Protein AF-A0A5J6WLH3-F1 (afdb_monomer_lite)

Secondary structure (DSSP, 8-state):
---SSSSSHHHHHHHHHHHHHHHHHHHHHHHHHHHHHHHHHHHHHHHHHHHHHHHHHHHHHHHHHTGGGT-HHHHHHHHHHHS--GGGHHHHHHHHHHHHHHHHHHHHHHHHHHHHHHHHHHHHHHHHHHHHHHHHHHHHHHHHHHHHHHHHHHHHHHHHHHHHHHHHHHHHHHHHHHHHHHHHHHHHHHHHHHHHHHHHHHHHHHHHHHHHHHHHHHHHHHHHHHHHHHHHHHHHHHHHHTGGGGHHHHHHHHHHHHHHHHHHHHHHHHHHHHHHHHHHHHHHHHHHHHHHHHHHHHHHHHHHHHHHHHHHHHHHHHHHHHHHHHHHHHHHHHHHHHHHHHHHHHHHHHHHHHHHHHHHHHHHHHHHHHHHHH-

Radius of gyration: 83.47 Å; chains: 1; bounding box: 158×36×273 Å

Sequence (375 aa):
MKFLLSGFFSNNMFVLATLLIGTMLLLSHQFFIAACLLLGGGICIYVLLLQRIKQEQQGLLRILALSPQGQMNSGINKLLTEHNIVMLLPVLTTIYQSNKQFKRGYNEISNQNLEIGYSAKELANNADETAKQADVQHLNCLTTATATAQINVSLTDISRRIEDINHAVIDAKDNCQHSFKTLVDSKQQVSQVSDVIINTQQSLQQLKEKLDTVILMSSVISEMAAQTNLLSINATIEAAKAGEYGRGFSVVAGEMKMLAQRSQTSAQTITNKTKEVTENMHAVESYMQDAIGHIDQSGVRVESACEHLNNIVKKTESMAVDIDGVAVATEQQMYALKDITQAVEQLTILSAQNSHMSIQQANVANHLHDITRIT

pLDDT: mean 85.79, std 14.06, range [41.56, 97.44]

Foldseek 3Di:
DPDDPPPPPPVVVVVVVVVVVVVVVVVVVVVVVVVCCCVVVVVVVVVVVVVLVVVLVVLVVVLVVCLVVPCNVVSVVVCVVPPVPVVCVVVSVVVSVVSVVVVVVVVVVLVVLVVLLVVLVVLLVVLVVLLVVLVVLLVVLVVLLVVLVVVLVVLVVLLVVLVVLLVVLVVLLVVLVVVLVVLVVVLVVLVVVLVVLVVVVVVLVVVLVVLVVLLVVLVVQLVVLVVQLVVLVVQLVVLVVVPPVSPVSNVVSVVSNVVSVVSNVVSVVSNVVSVVVVVVSVVVVVVSVVVVVVSVVVNVVSVVVSVVSVVSNVVSVVVNVVSVVSNVVSVVVVVVSVVSSVVSVVSNVVSVVSNVVSVVSSVVSVVSNVVSVVD

Organism: NCBI:txid1202962

InterPro domains:
  IPR004089 Methyl-accepting chemotaxis protein (MCP) signalling domain [PF00015] (185-348)
  IPR004089 Methyl-accepting chemotaxis protein (MCP) signalling domain [PS50111] (112-348)
  IPR004089 Methyl-accepting chemotaxis protein (MCP) signalling domain [SM00283] (122-375)

Structure (mmCIF, N/CA/C/O backbone):
data_AF-A0A5J6WLH3-F1
#
_entry.id   AF-A0A5J6WLH3-F1
#
loop_
_atom_site.group_PDB
_atom_site.id
_atom_site.type_symbol
_atom_site.label_atom_id
_atom_site.label_alt_id
_atom_site.label_comp_id
_atom_site.label_asym_id
_atom_site.label_entity_id
_atom_site.label_seq_id
_atom_site.pdbx_PDB_ins_code
_atom_site.Cartn_x
_atom_site.Cartn_y
_atom_site.Cartn_z
_atom_site.occupancy
_atom_site.B_iso_or_equiv
_atom_site.auth_seq_id
_atom_site.auth_comp_id
_atom_site.auth_asym_id
_atom_site.auth_atom_id
_atom_site.pdbx_PDB_model_num
ATOM 1 N N . MET A 1 1 ? 101.283 -2.063 -174.652 1.00 43.59 1 MET A N 1
ATOM 2 C CA . MET A 1 1 ? 101.446 -0.715 -174.076 1.00 43.59 1 MET A CA 1
ATOM 3 C C . MET A 1 1 ? 100.118 -0.249 -173.441 1.00 43.59 1 MET A C 1
ATOM 5 O O . MET A 1 1 ? 99.557 0.720 -173.905 1.00 43.59 1 MET A O 1
ATOM 9 N N . LYS A 1 2 ? 99.426 -0.861 -172.458 1.00 44.41 2 LYS A N 1
ATOM 10 C CA . LYS A 1 2 ? 99.717 -1.803 -171.352 1.00 44.41 2 LYS A CA 1
ATOM 11 C C . LYS A 1 2 ? 101.040 -1.502 -170.650 1.00 44.41 2 LYS A C 1
ATOM 13 O O . LYS A 1 2 ? 101.993 -2.170 -171.008 1.00 44.41 2 LYS A O 1
ATOM 18 N N . PHE A 1 3 ? 101.095 -0.467 -169.794 1.00 41.56 3 PHE A N 1
ATOM 19 C CA . PHE A 1 3 ? 101.951 -0.393 -168.580 1.00 41.56 3 PHE A CA 1
ATOM 20 C C . PHE A 1 3 ? 101.874 0.927 -167.758 1.00 41.56 3 PHE A C 1
ATOM 22 O O . PHE A 1 3 ? 102.642 1.073 -166.817 1.00 41.56 3 PHE A O 1
ATOM 29 N N . LEU A 1 4 ? 100.962 1.879 -168.027 1.00 42.59 4 LEU A N 1
ATOM 30 C CA . LEU A 1 4 ? 100.925 3.169 -167.288 1.00 42.59 4 LEU A CA 1
ATOM 31 C C . LEU A 1 4 ? 99.574 3.551 -166.644 1.00 42.59 4 LEU A C 1
ATOM 33 O O . LEU A 1 4 ? 99.417 4.670 -166.174 1.00 42.59 4 LEU A O 1
ATOM 37 N N . LEU A 1 5 ? 98.604 2.630 -166.564 1.00 44.72 5 LEU A N 1
ATOM 38 C CA . LEU A 1 5 ? 97.251 2.906 -166.037 1.00 44.72 5 LEU A CA 1
ATOM 39 C C . LEU A 1 5 ? 96.913 2.216 -164.697 1.00 44.72 5 LEU A C 1
ATOM 41 O O . LEU A 1 5 ? 95.817 2.413 -164.185 1.00 44.72 5 LEU A O 1
ATOM 45 N N . SER A 1 6 ? 97.833 1.456 -164.084 1.00 50.22 6 SER A N 1
ATOM 46 C CA . SER A 1 6 ? 97.584 0.764 -162.800 1.00 50.22 6 SER A CA 1
ATOM 47 C C . SER A 1 6 ? 98.160 1.465 -161.558 1.00 50.22 6 SER A C 1
ATOM 49 O O . SER A 1 6 ? 97.865 1.051 -160.443 1.00 50.22 6 SER A O 1
ATOM 51 N N . GLY A 1 7 ? 98.954 2.532 -161.720 1.00 48.75 7 GLY A N 1
ATOM 52 C CA . GLY A 1 7 ? 99.616 3.232 -160.605 1.00 48.75 7 GLY A CA 1
ATOM 53 C C . GLY A 1 7 ? 98.799 4.352 -159.946 1.00 48.75 7 GLY A C 1
ATOM 54 O O . GLY A 1 7 ? 99.106 4.748 -158.827 1.00 48.75 7 GLY A O 1
ATOM 55 N N . PHE A 1 8 ? 97.744 4.855 -160.597 1.00 50.56 8 PHE A N 1
ATOM 56 C CA . PHE A 1 8 ? 97.010 6.039 -160.118 1.00 50.56 8 PHE A CA 1
ATOM 57 C C . PHE A 1 8 ? 95.792 5.710 -159.228 1.00 50.56 8 PHE A C 1
ATOM 59 O O . PHE A 1 8 ? 95.333 6.563 -158.475 1.00 50.56 8 PHE A O 1
ATOM 66 N N . PHE A 1 9 ? 95.291 4.466 -159.243 1.00 53.78 9 PHE A N 1
ATOM 67 C CA . PHE A 1 9 ? 94.136 4.052 -158.424 1.00 53.78 9 PHE A CA 1
ATOM 68 C C . PHE A 1 9 ? 94.505 3.503 -157.030 1.00 53.78 9 PHE A C 1
ATOM 70 O O . PHE A 1 9 ? 93.676 3.553 -156.125 1.00 53.78 9 PHE A O 1
ATOM 77 N N . SER A 1 10 ? 95.745 3.046 -156.807 1.00 57.44 10 SER A N 1
ATOM 78 C CA . SER A 1 10 ? 96.153 2.453 -155.518 1.00 57.44 10 SER A CA 1
ATOM 79 C C . SER A 1 10 ? 96.385 3.488 -154.407 1.00 57.44 10 SER A C 1
ATOM 81 O O . SER A 1 10 ? 96.077 3.214 -153.249 1.00 57.44 10 SER A O 1
ATOM 83 N N . ASN A 1 11 ? 96.890 4.687 -154.729 1.00 58.72 11 ASN A N 1
ATOM 84 C CA . ASN A 1 11 ? 97.172 5.712 -153.713 1.00 58.72 11 ASN A CA 1
ATOM 85 C C . ASN A 1 11 ? 95.900 6.385 -153.178 1.00 58.72 11 ASN A C 1
ATOM 87 O O . ASN A 1 11 ? 95.800 6.628 -151.978 1.00 58.72 11 ASN A O 1
ATOM 91 N N . ASN A 1 12 ? 94.892 6.620 -154.024 1.00 59.12 12 ASN A N 1
ATOM 92 C CA . ASN A 1 12 ? 93.640 7.242 -153.578 1.00 59.12 12 ASN A CA 1
ATOM 93 C C . ASN A 1 12 ? 92.817 6.323 -152.667 1.00 59.12 12 ASN A C 1
ATOM 95 O O . ASN A 1 12 ? 92.184 6.807 -151.733 1.00 59.12 12 ASN A O 1
ATOM 99 N N . MET A 1 13 ? 92.865 5.002 -152.875 1.00 61.25 13 MET A N 1
ATOM 100 C CA . MET A 1 13 ? 92.170 4.053 -152.001 1.00 61.25 13 MET A CA 1
ATOM 101 C C . MET A 1 13 ? 92.824 3.967 -150.610 1.00 61.25 13 MET A C 1
ATOM 103 O O . MET A 1 13 ? 92.123 3.855 -149.607 1.00 61.25 13 MET A O 1
ATOM 107 N N . PHE A 1 14 ? 94.155 4.090 -150.533 1.00 66.69 14 PHE A N 1
ATOM 108 C CA . PHE A 1 14 ? 94.879 4.110 -149.259 1.00 66.69 14 PHE A CA 1
ATOM 109 C C . PHE A 1 14 ? 94.629 5.408 -148.474 1.00 66.69 14 PHE A C 1
ATOM 111 O O . PHE A 1 14 ? 94.417 5.358 -147.265 1.00 66.69 14 PHE A O 1
ATOM 118 N N . VAL A 1 15 ? 94.564 6.558 -149.157 1.00 66.81 15 VAL A N 1
ATOM 119 C CA . VAL A 1 15 ? 94.212 7.851 -148.539 1.00 66.81 15 VAL A CA 1
ATOM 120 C C . VAL A 1 15 ? 92.754 7.873 -148.062 1.00 66.81 15 VAL A C 1
ATOM 122 O O . VAL A 1 15 ? 92.471 8.392 -146.985 1.00 66.81 15 VAL A O 1
ATOM 125 N N . LEU A 1 16 ? 91.820 7.268 -148.804 1.00 67.12 16 LEU A N 1
ATOM 126 C CA . LEU A 1 16 ? 90.424 7.175 -148.365 1.00 67.12 16 LEU A CA 1
ATOM 127 C C . LEU A 1 16 ? 90.274 6.261 -147.137 1.00 67.12 16 LEU A C 1
ATOM 129 O O . LEU A 1 16 ? 89.522 6.588 -146.221 1.00 67.12 16 LEU A O 1
ATOM 133 N N . ALA A 1 17 ? 91.014 5.147 -147.090 1.00 66.06 17 ALA A N 1
ATOM 134 C CA . ALA A 1 17 ? 91.007 4.219 -145.960 1.00 66.06 17 ALA A CA 1
ATOM 135 C C . ALA A 1 17 ? 91.612 4.839 -144.688 1.00 66.06 17 ALA A C 1
ATOM 137 O O . ALA A 1 17 ? 91.053 4.669 -143.605 1.00 66.06 17 ALA A O 1
ATOM 138 N N . THR A 1 18 ? 92.701 5.610 -144.794 1.00 70.75 18 THR A N 1
ATOM 139 C CA . THR A 1 18 ? 93.284 6.312 -143.636 1.00 70.75 18 THR A CA 1
ATOM 140 C C . THR A 1 18 ? 92.396 7.454 -143.140 1.00 70.75 18 THR A C 1
ATOM 142 O O . THR A 1 18 ? 92.293 7.652 -141.929 1.00 70.75 18 THR A O 1
ATOM 145 N N . LEU A 1 19 ? 91.674 8.146 -144.029 1.00 69.19 19 LEU A N 1
ATOM 146 C CA . LEU A 1 19 ? 90.698 9.171 -143.641 1.00 69.19 19 LEU A CA 1
ATOM 147 C C . LEU A 1 19 ? 89.459 8.562 -142.949 1.00 69.19 19 LEU A C 1
ATOM 149 O O . LEU A 1 19 ? 88.960 9.112 -141.966 1.00 69.19 19 LEU A O 1
ATOM 153 N N . LEU A 1 20 ? 88.988 7.397 -143.410 1.00 70.81 20 LEU A N 1
ATOM 154 C CA . LEU A 1 20 ? 87.880 6.654 -142.789 1.00 70.81 20 LEU A CA 1
ATOM 155 C C . LEU A 1 20 ? 88.259 6.091 -141.411 1.00 70.81 20 LEU A C 1
ATOM 157 O O . LEU A 1 20 ? 87.479 6.186 -140.466 1.00 70.81 20 LEU A O 1
ATOM 161 N N . ILE A 1 21 ? 89.478 5.566 -141.264 1.00 71.62 21 ILE A N 1
ATOM 162 C CA . ILE A 1 21 ? 89.988 5.080 -139.974 1.00 71.62 21 ILE A CA 1
ATOM 163 C C . ILE A 1 21 ? 90.209 6.251 -139.001 1.00 71.62 21 ILE A C 1
ATOM 165 O O . ILE A 1 21 ? 89.846 6.149 -137.829 1.00 71.62 21 ILE A O 1
ATOM 169 N N . GLY A 1 22 ? 90.728 7.388 -139.478 1.00 66.56 22 GLY A N 1
ATOM 170 C CA . GLY A 1 22 ? 90.906 8.596 -138.667 1.00 66.56 22 GLY A CA 1
ATOM 171 C C . GLY A 1 22 ? 89.585 9.203 -138.179 1.00 66.56 22 GLY A C 1
ATOM 172 O O . GLY A 1 22 ? 89.475 9.591 -137.016 1.00 66.56 22 GLY A O 1
ATOM 173 N N . THR A 1 23 ? 88.554 9.227 -139.029 1.00 69.56 23 THR A N 1
ATOM 174 C CA . THR A 1 23 ? 87.211 9.705 -138.648 1.00 69.56 23 THR A CA 1
ATOM 175 C C . THR A 1 23 ? 86.501 8.745 -137.690 1.00 69.56 23 THR A C 1
ATOM 177 O O . THR A 1 23 ? 85.885 9.205 -136.728 1.00 69.56 23 THR A O 1
ATOM 180 N N . MET A 1 24 ? 86.657 7.428 -137.863 1.00 71.12 24 MET A N 1
ATOM 181 C CA . MET A 1 24 ? 86.157 6.422 -136.914 1.00 71.12 24 MET A CA 1
ATOM 182 C C . MET A 1 24 ? 86.822 6.526 -135.531 1.00 71.12 24 MET A C 1
ATOM 184 O O . MET A 1 24 ? 86.135 6.457 -134.510 1.00 71.12 24 MET A O 1
ATOM 188 N N . LEU A 1 25 ? 88.138 6.760 -135.472 1.00 72.25 25 LEU A N 1
ATOM 189 C CA . LEU A 1 25 ? 88.862 6.950 -134.208 1.00 72.25 25 LEU A CA 1
ATOM 190 C C . LEU A 1 25 ? 88.420 8.221 -133.466 1.00 72.25 25 LEU A C 1
ATOM 192 O O . LEU A 1 25 ? 88.177 8.158 -132.258 1.00 72.25 25 LEU A O 1
ATOM 196 N N . LEU A 1 26 ? 88.241 9.340 -134.178 1.00 71.38 26 LEU A N 1
ATOM 197 C CA . LEU A 1 26 ? 87.748 10.601 -133.606 1.00 71.38 26 LEU A CA 1
ATOM 198 C C . LEU A 1 26 ? 86.319 10.481 -133.056 1.00 71.38 26 LEU A C 1
ATOM 200 O O . LEU A 1 26 ? 86.053 10.947 -131.947 1.00 71.38 26 LEU A O 1
ATOM 204 N N . LEU A 1 27 ? 85.421 9.805 -133.781 1.00 72.00 27 LEU A N 1
ATOM 205 C CA . LEU A 1 27 ? 84.061 9.521 -133.311 1.00 72.00 27 LEU A CA 1
ATOM 206 C C . LEU A 1 27 ? 84.068 8.637 -132.054 1.00 72.00 27 LEU A C 1
ATOM 208 O O . LEU A 1 27 ? 83.357 8.942 -131.096 1.00 72.00 27 LEU A O 1
ATOM 212 N N . SER A 1 28 ? 84.914 7.600 -131.996 1.00 74.31 28 SER A N 1
ATOM 213 C CA . SER A 1 28 ? 85.015 6.743 -130.802 1.00 74.31 28 SER A CA 1
ATOM 214 C C . SER A 1 28 ? 85.496 7.510 -129.562 1.00 74.31 28 SER A C 1
ATOM 216 O O . SER A 1 28 ? 84.966 7.320 -128.466 1.00 74.31 28 SER A O 1
ATOM 218 N N . HIS A 1 29 ? 86.439 8.444 -129.734 1.00 75.56 29 HIS A N 1
ATOM 219 C CA . HIS A 1 29 ? 86.981 9.244 -128.638 1.00 75.56 29 HIS A CA 1
ATOM 220 C C . HIS A 1 29 ? 85.958 10.268 -128.118 1.00 75.56 29 HIS A C 1
ATOM 222 O O . HIS A 1 29 ? 85.896 10.521 -126.911 1.00 75.56 29 HIS A O 1
ATOM 228 N N . GLN A 1 30 ? 85.118 10.825 -128.999 1.00 74.81 30 GLN A N 1
ATOM 229 C CA . GLN A 1 30 ? 84.008 11.695 -128.599 1.00 74.81 30 GLN A CA 1
ATOM 230 C C . GLN A 1 30 ? 82.925 10.927 -127.826 1.00 74.81 30 GLN A C 1
ATOM 232 O O . GLN A 1 30 ? 82.462 11.413 -126.793 1.00 74.81 30 GLN A O 1
ATOM 237 N N . PHE A 1 31 ? 82.579 9.705 -128.251 1.00 78.75 31 PHE A N 1
ATOM 238 C CA . PHE A 1 31 ? 81.644 8.846 -127.513 1.00 78.75 31 PHE A CA 1
ATOM 239 C C . PHE A 1 31 ? 82.181 8.441 -126.134 1.00 78.75 31 PHE A C 1
ATOM 241 O O . PHE A 1 31 ? 81.429 8.454 -125.160 1.00 78.75 31 PHE A O 1
ATOM 248 N N . PHE A 1 32 ? 83.478 8.139 -126.019 1.00 78.88 32 PHE A N 1
ATOM 249 C CA . PHE A 1 32 ? 84.096 7.783 -124.739 1.00 78.88 32 PHE A CA 1
ATOM 250 C C . PHE A 1 32 ? 84.106 8.958 -123.746 1.00 78.88 32 PHE A C 1
ATOM 252 O O . PHE A 1 32 ? 83.753 8.785 -122.580 1.00 78.88 32 PHE A O 1
ATOM 259 N N . ILE A 1 33 ? 84.432 10.174 -124.203 1.00 77.25 33 ILE A N 1
ATOM 260 C CA . ILE A 1 33 ? 84.375 11.382 -123.360 1.00 77.25 33 ILE A CA 1
ATOM 261 C C . ILE A 1 33 ? 82.932 11.674 -122.924 1.00 77.25 33 ILE A C 1
ATOM 263 O O . ILE A 1 33 ? 82.698 11.969 -121.751 1.00 77.25 33 ILE A O 1
ATOM 267 N N . ALA A 1 34 ? 81.957 11.553 -123.832 1.00 74.81 34 ALA A N 1
ATOM 268 C CA . ALA A 1 34 ? 80.546 11.752 -123.506 1.00 74.81 34 ALA A CA 1
ATOM 269 C C . ALA A 1 34 ? 80.040 10.726 -122.474 1.00 74.81 34 ALA A C 1
ATOM 271 O O . ALA A 1 34 ? 79.361 11.102 -121.520 1.00 74.81 34 ALA A O 1
ATOM 272 N N . ALA A 1 35 ? 80.425 9.452 -122.607 1.00 77.69 35 ALA A N 1
ATOM 273 C CA . ALA A 1 35 ? 80.086 8.407 -121.644 1.00 77.69 35 ALA A CA 1
ATOM 274 C C . ALA A 1 35 ? 80.709 8.668 -120.261 1.00 77.69 35 ALA A C 1
ATOM 276 O O . ALA A 1 35 ? 80.020 8.548 -119.249 1.00 77.69 35 ALA A O 1
ATOM 277 N N . CYS A 1 36 ? 81.976 9.094 -120.205 1.00 79.31 36 CYS A N 1
ATOM 278 C CA . CYS A 1 36 ? 82.648 9.457 -118.955 1.00 79.31 36 CYS A CA 1
ATOM 279 C C . CYS A 1 36 ? 82.027 10.691 -118.281 1.00 79.31 36 CYS A C 1
ATOM 281 O O . CYS A 1 36 ? 81.885 10.702 -117.060 1.00 79.31 36 CYS A O 1
ATOM 283 N N . LEU A 1 37 ? 81.611 11.708 -119.044 1.00 79.69 37 LEU A N 1
ATOM 284 C CA . LEU A 1 37 ? 80.919 12.883 -118.498 1.00 79.69 37 LEU A CA 1
ATOM 285 C C . LEU A 1 37 ? 79.506 12.551 -118.003 1.00 79.69 37 LEU A C 1
ATOM 287 O O . LEU A 1 37 ? 79.098 13.063 -116.964 1.00 79.69 37 LEU A O 1
ATOM 291 N N . LEU A 1 38 ? 78.776 11.667 -118.690 1.00 80.69 38 LEU A N 1
ATOM 292 C CA . LEU A 1 38 ? 77.452 11.213 -118.252 1.00 80.69 38 LEU A CA 1
ATOM 293 C C . LEU A 1 38 ? 77.529 10.320 -117.010 1.00 80.69 38 LEU A C 1
ATOM 295 O O . LEU A 1 38 ? 76.744 10.505 -116.084 1.00 80.69 38 LEU A O 1
ATOM 299 N N . LEU A 1 39 ? 78.491 9.393 -116.951 1.00 81.56 39 LEU A N 1
ATOM 300 C CA . LEU A 1 39 ? 78.717 8.554 -115.771 1.00 81.56 39 LEU A CA 1
ATOM 301 C C . LEU A 1 39 ? 79.237 9.377 -114.591 1.00 81.56 39 LEU A C 1
ATOM 303 O O . LEU A 1 39 ? 78.713 9.254 -113.488 1.00 81.56 39 LEU A O 1
ATOM 307 N N . GLY A 1 40 ? 80.217 10.255 -114.814 1.00 77.12 40 GLY A N 1
ATOM 308 C CA . GLY A 1 40 ? 80.756 11.141 -113.782 1.00 77.12 40 GLY A CA 1
ATOM 309 C C . GLY A 1 40 ? 79.713 12.132 -113.266 1.00 77.12 40 GLY A C 1
ATOM 310 O O . GLY A 1 40 ? 79.553 12.285 -112.056 1.00 77.12 40 GLY A O 1
ATOM 311 N N . GLY A 1 41 ? 78.943 12.745 -114.168 1.00 77.75 41 GLY A N 1
ATOM 312 C CA . GLY A 1 41 ? 77.814 13.608 -113.824 1.00 77.75 41 GLY A CA 1
ATOM 313 C C . GLY A 1 41 ? 76.719 12.848 -113.077 1.00 77.75 41 GLY A C 1
ATOM 314 O O . GLY A 1 41 ? 76.244 13.321 -112.049 1.00 77.75 41 GLY A O 1
ATOM 315 N N . GLY A 1 42 ? 76.384 11.636 -113.526 1.00 78.38 42 GLY A N 1
ATOM 316 C CA . GLY A 1 42 ? 75.410 10.762 -112.874 1.00 78.38 42 GLY A CA 1
ATOM 317 C C . GLY A 1 42 ? 75.830 10.354 -111.462 1.00 78.38 42 GLY A C 1
ATOM 318 O O . GLY A 1 42 ? 75.031 10.460 -110.535 1.00 78.38 42 GLY A O 1
ATOM 319 N N . ILE A 1 43 ? 77.093 9.964 -111.266 1.00 81.56 43 ILE A N 1
ATOM 320 C CA . ILE A 1 43 ? 77.640 9.615 -109.946 1.00 81.56 43 ILE A CA 1
ATOM 321 C C . ILE A 1 43 ? 77.683 10.848 -109.041 1.00 81.56 43 ILE A C 1
ATOM 323 O O . ILE A 1 43 ? 77.307 10.758 -107.875 1.00 81.56 43 ILE A O 1
ATOM 327 N N . CYS A 1 44 ? 78.087 12.010 -109.558 1.00 77.94 44 CYS A N 1
ATOM 328 C CA . CYS A 1 44 ? 78.128 13.244 -108.775 1.00 77.94 44 CYS A CA 1
ATOM 329 C C . CYS A 1 44 ? 76.720 13.671 -108.326 1.00 77.94 44 CYS A C 1
ATOM 331 O O . CYS A 1 44 ? 76.506 13.956 -107.149 1.00 77.94 44 CYS A O 1
ATOM 333 N N . ILE A 1 45 ? 75.731 13.611 -109.226 1.00 80.38 45 ILE A N 1
ATOM 334 C CA . ILE A 1 45 ? 74.319 13.861 -108.903 1.00 80.38 45 ILE A CA 1
ATOM 335 C C . ILE A 1 45 ? 73.806 12.839 -107.879 1.00 80.38 45 ILE A C 1
ATOM 337 O O . ILE A 1 45 ? 73.140 13.221 -106.919 1.00 80.38 45 ILE A O 1
ATOM 341 N N . TYR A 1 46 ? 74.152 11.558 -108.030 1.00 80.19 46 TYR A N 1
ATOM 342 C CA . TYR A 1 46 ? 73.767 10.499 -107.094 1.00 80.19 46 TYR A CA 1
ATOM 343 C C . TYR A 1 46 ? 74.350 10.716 -105.689 1.00 80.19 46 TYR A C 1
ATOM 345 O O . TYR A 1 46 ? 73.631 10.621 -104.695 1.00 80.19 46 TYR A O 1
ATOM 353 N N . VAL A 1 47 ? 75.635 11.072 -105.590 1.00 80.62 47 VAL A N 1
ATOM 354 C CA . VAL A 1 47 ? 76.300 11.360 -104.309 1.00 80.62 47 VAL A CA 1
ATOM 355 C C . VAL A 1 47 ? 75.721 12.614 -103.655 1.00 80.62 47 VAL A C 1
ATOM 357 O O . VAL A 1 47 ? 75.452 12.595 -102.453 1.00 80.62 47 VAL A O 1
ATOM 360 N N . LEU A 1 48 ? 75.473 13.678 -104.424 1.00 77.88 48 LEU A N 1
ATOM 361 C CA . LEU A 1 48 ? 74.845 14.899 -103.914 1.00 77.88 48 LEU A CA 1
ATOM 362 C C . LEU A 1 48 ? 73.417 14.639 -103.414 1.00 77.88 48 LEU A C 1
ATOM 364 O O . LEU A 1 48 ? 73.043 15.141 -102.354 1.00 77.88 48 LEU A O 1
ATOM 368 N N . LEU A 1 49 ? 72.637 13.811 -104.116 1.00 77.56 49 LEU A N 1
ATOM 369 C CA . LEU A 1 49 ? 71.305 13.395 -103.668 1.00 77.56 49 LEU A CA 1
ATOM 370 C C . LEU A 1 49 ? 71.370 12.580 -102.372 1.00 77.56 49 LEU A C 1
ATOM 372 O O . LEU A 1 49 ? 70.612 12.856 -101.445 1.00 77.56 49 LEU A O 1
ATOM 376 N N . LEU A 1 50 ? 72.296 11.623 -102.259 1.00 75.44 50 LEU A N 1
ATOM 377 C CA . LEU A 1 50 ? 72.455 10.825 -101.041 1.00 75.44 50 LEU A CA 1
ATOM 378 C C . LEU A 1 50 ? 72.904 11.659 -99.839 1.00 75.44 50 LEU A C 1
ATOM 380 O O . LEU A 1 50 ? 72.383 11.474 -98.738 1.00 75.44 50 LEU A O 1
ATOM 384 N N . GLN A 1 51 ? 73.852 12.580 -100.025 1.00 75.88 51 GLN A N 1
ATOM 385 C CA . GLN A 1 51 ? 74.271 13.487 -98.955 1.00 75.88 51 GLN A CA 1
ATOM 386 C C . GLN A 1 51 ? 73.114 14.377 -98.499 1.00 75.88 51 GLN A C 1
ATOM 388 O O . GLN A 1 51 ? 72.911 14.535 -97.294 1.00 75.88 51 GLN A O 1
ATOM 393 N N . ARG A 1 52 ? 72.315 14.881 -99.446 1.00 72.19 52 ARG A N 1
ATOM 394 C CA . ARG A 1 52 ? 71.137 15.696 -99.148 1.00 72.19 52 ARG A CA 1
ATOM 395 C C . ARG A 1 52 ? 70.080 14.914 -98.371 1.00 72.19 52 ARG A C 1
ATOM 397 O O . ARG A 1 52 ? 69.653 15.369 -97.317 1.00 72.19 52 ARG A O 1
ATOM 404 N N . ILE A 1 53 ? 69.753 13.695 -98.800 1.00 70.88 53 ILE A N 1
ATOM 405 C CA . ILE A 1 53 ? 68.818 12.811 -98.083 1.00 70.88 53 ILE A CA 1
ATOM 406 C C . ILE A 1 53 ? 69.325 12.508 -96.664 1.00 70.88 53 ILE A C 1
ATOM 408 O O . ILE A 1 53 ? 68.550 12.518 -95.708 1.00 70.88 53 ILE A O 1
ATOM 412 N N . LYS A 1 54 ? 70.631 12.269 -96.493 1.00 70.88 54 LYS A N 1
ATOM 413 C CA . LYS A 1 54 ? 71.218 11.948 -95.184 1.00 70.88 54 LYS A CA 1
ATOM 414 C C . LYS A 1 54 ? 71.184 13.139 -94.217 1.00 70.88 54 LYS A C 1
ATOM 416 O O . LYS A 1 54 ? 70.889 12.947 -93.038 1.00 70.88 54 LYS A O 1
ATOM 421 N N . GLN A 1 55 ? 71.451 14.354 -94.699 1.00 68.88 55 GLN A N 1
ATOM 422 C CA . GLN A 1 55 ? 71.281 15.578 -93.906 1.00 68.88 55 GLN A CA 1
ATOM 423 C C . GLN A 1 55 ? 69.814 15.799 -93.517 1.00 68.88 55 GLN A C 1
ATOM 425 O O . GLN A 1 55 ? 69.523 16.090 -92.356 1.00 68.88 55 GLN A O 1
ATOM 430 N N . GLU A 1 56 ? 68.884 15.588 -94.449 1.00 64.12 56 GLU A N 1
ATOM 431 C CA . GLU A 1 56 ? 67.448 15.738 -94.199 1.00 64.12 56 GLU A CA 1
ATOM 432 C C . GLU A 1 56 ? 66.930 14.738 -93.148 1.00 64.12 56 GLU A C 1
ATOM 434 O O . GLU A 1 56 ? 66.188 15.121 -92.238 1.00 64.12 56 GLU A O 1
ATOM 439 N N . GLN A 1 57 ? 67.392 13.482 -93.178 1.00 63.59 57 GLN A N 1
ATOM 440 C CA . GLN A 1 57 ? 67.068 12.480 -92.152 1.00 63.59 57 GLN A CA 1
ATOM 441 C C . GLN A 1 57 ? 67.553 12.880 -90.752 1.00 63.59 57 GLN A C 1
ATOM 443 O O . GLN A 1 57 ? 66.840 12.683 -89.765 1.00 63.59 57 GLN A O 1
ATOM 448 N N . GLN A 1 58 ? 68.745 13.469 -90.645 1.00 66.12 58 GLN A N 1
ATOM 449 C CA . GLN A 1 58 ? 69.269 13.942 -89.362 1.00 66.12 58 GLN A CA 1
ATOM 450 C C . GLN A 1 58 ? 68.472 15.137 -88.821 1.00 66.12 58 GLN A C 1
ATOM 452 O O . GLN A 1 58 ? 68.236 15.210 -87.613 1.00 66.12 58 GLN A O 1
ATOM 457 N N . GLY A 1 59 ? 68.008 16.036 -89.695 1.00 63.41 59 GLY A N 1
ATOM 458 C CA . GLY A 1 59 ? 67.112 17.136 -89.323 1.00 63.41 59 GLY A CA 1
ATOM 459 C C . GLY A 1 59 ? 65.783 16.638 -88.746 1.00 63.41 59 GLY A C 1
ATOM 460 O O . GLY A 1 59 ? 65.352 17.098 -87.688 1.00 63.41 59 GLY A O 1
ATOM 461 N N . LEU A 1 60 ? 65.179 15.637 -89.391 1.00 61.66 60 LEU A N 1
ATOM 462 C CA . LEU A 1 60 ? 63.949 14.976 -88.942 1.00 61.66 60 LEU A CA 1
ATOM 463 C C . LEU A 1 60 ? 64.101 14.301 -87.570 1.00 61.66 60 LEU A C 1
ATOM 465 O O . LEU A 1 60 ? 63.278 14.513 -86.677 1.00 61.66 60 LEU A O 1
ATOM 469 N N . LEU A 1 61 ? 65.180 13.539 -87.375 1.00 59.19 61 LEU A N 1
ATOM 470 C CA . LEU A 1 61 ? 65.498 12.882 -86.100 1.00 59.19 61 LEU A CA 1
ATOM 471 C C . LEU A 1 61 ? 65.670 13.886 -84.952 1.00 59.19 61 LEU A C 1
ATOM 473 O O . LEU A 1 61 ? 65.212 13.639 -83.836 1.00 59.19 61 LEU A O 1
ATOM 477 N N . ARG A 1 62 ? 66.278 15.046 -85.222 1.00 61.78 62 ARG A N 1
ATOM 478 C CA . ARG A 1 62 ? 66.502 16.090 -84.212 1.00 61.78 62 ARG A CA 1
ATOM 479 C C . ARG A 1 62 ? 65.202 16.739 -83.733 1.00 61.78 62 ARG A C 1
ATOM 481 O O . ARG A 1 62 ? 65.101 17.099 -82.567 1.00 61.78 62 ARG A O 1
ATOM 488 N N . ILE A 1 63 ? 64.200 16.858 -84.603 1.00 57.81 63 ILE A N 1
ATOM 489 C CA . ILE A 1 63 ? 62.879 17.405 -84.257 1.00 57.81 63 ILE A CA 1
ATOM 490 C C . ILE A 1 63 ? 62.030 16.381 -83.510 1.00 57.81 63 ILE A C 1
ATOM 492 O O . ILE A 1 63 ? 61.380 16.737 -82.530 1.00 57.81 63 ILE A O 1
ATOM 496 N N . LEU A 1 64 ? 62.074 15.111 -83.919 1.00 55.81 64 LEU A N 1
ATOM 497 C CA . LEU A 1 64 ? 61.414 14.028 -83.185 1.00 55.81 64 LEU A CA 1
ATOM 498 C C . LEU A 1 64 ? 61.962 13.906 -81.751 1.00 55.81 64 LEU A C 1
ATOM 500 O O . LEU A 1 64 ? 61.193 13.664 -80.825 1.00 55.81 64 LEU A O 1
ATOM 504 N N . ALA A 1 65 ? 63.253 14.182 -81.538 1.00 54.97 65 ALA A N 1
ATOM 505 C CA . ALA A 1 65 ? 63.850 14.258 -80.202 1.00 54.97 65 ALA A CA 1
ATOM 506 C C . ALA A 1 65 ? 63.388 15.479 -79.372 1.00 54.97 65 ALA A C 1
ATOM 508 O O . ALA A 1 65 ? 63.411 15.426 -78.145 1.00 54.97 65 ALA A O 1
ATOM 509 N N . LEU A 1 66 ? 62.924 16.562 -80.012 1.00 55.19 66 LEU A N 1
ATOM 510 C CA . LEU A 1 66 ? 62.353 17.753 -79.354 1.00 55.19 66 LEU A CA 1
ATOM 511 C C . LEU A 1 66 ? 60.849 17.600 -79.029 1.00 55.19 66 LEU A C 1
ATOM 513 O O . LEU A 1 66 ? 60.257 18.484 -78.400 1.00 55.19 66 LEU A O 1
ATOM 517 N N . SER A 1 67 ? 60.235 16.474 -79.419 1.00 52.97 67 SER A N 1
ATOM 518 C CA . SER A 1 67 ? 58.822 16.135 -79.179 1.00 52.97 67 SER A CA 1
ATOM 519 C C . SER A 1 67 ? 58.387 16.211 -77.699 1.00 52.97 67 SER A C 1
ATOM 521 O O . SER A 1 67 ? 57.320 16.774 -77.432 1.00 52.97 67 SER A O 1
ATOM 523 N N . PRO A 1 68 ? 59.192 15.784 -76.699 1.00 46.81 68 PRO A N 1
ATOM 524 C CA . PRO A 1 68 ? 58.771 15.844 -75.295 1.00 46.81 68 PRO A CA 1
ATOM 525 C C . PRO A 1 68 ? 58.664 17.276 -74.735 1.00 46.81 68 PRO A C 1
ATOM 527 O O . PRO A 1 68 ? 57.897 17.521 -73.805 1.00 46.81 68 PRO A O 1
ATOM 530 N N . GLN A 1 69 ? 59.396 18.247 -75.301 1.00 48.94 69 GLN A N 1
ATOM 531 C CA . GLN A 1 69 ? 59.556 19.598 -74.734 1.00 48.94 69 GLN A CA 1
ATOM 532 C C . GLN A 1 69 ? 58.615 20.662 -75.330 1.00 48.94 69 GLN A C 1
ATOM 534 O O . GLN A 1 69 ? 58.676 21.829 -74.953 1.00 48.94 69 GLN A O 1
ATOM 539 N N . GLY A 1 70 ? 57.719 20.297 -76.255 1.00 51.78 70 GLY A N 1
ATOM 540 C CA . GLY A 1 70 ? 56.739 21.236 -76.826 1.00 51.78 70 GLY A CA 1
ATOM 541 C C . GLY A 1 70 ? 57.310 22.257 -77.822 1.00 51.78 70 GLY A C 1
ATOM 542 O O . GLY A 1 70 ? 56.581 23.138 -78.272 1.00 51.78 70 GLY A O 1
ATOM 543 N N . GLN A 1 71 ? 58.576 22.117 -78.227 1.00 52.44 71 GLN A N 1
ATOM 544 C CA . GLN A 1 71 ? 59.254 23.002 -79.188 1.00 52.44 71 GLN A CA 1
ATOM 545 C C . GLN A 1 71 ? 59.212 22.480 -80.639 1.00 52.44 71 GLN A C 1
ATOM 547 O O . GLN A 1 71 ? 59.934 22.955 -81.510 1.00 52.44 71 GLN A O 1
ATOM 552 N N . MET A 1 72 ? 58.338 21.517 -80.944 1.00 55.97 72 MET A N 1
ATOM 553 C CA . MET A 1 72 ? 58.277 20.881 -82.268 1.00 55.97 72 MET A CA 1
ATOM 554 C C . MET A 1 72 ? 57.863 21.854 -83.395 1.00 55.97 72 MET A C 1
ATOM 556 O O . MET A 1 72 ? 58.303 21.695 -84.531 1.00 55.97 72 MET A O 1
ATOM 560 N N . ASN A 1 73 ? 57.099 22.912 -83.082 1.00 55.62 73 ASN A N 1
ATOM 561 C CA . ASN A 1 73 ? 56.676 23.923 -84.065 1.00 55.62 73 ASN A CA 1
ATOM 562 C C . ASN A 1 73 ? 57.842 24.730 -84.651 1.00 55.62 73 ASN A C 1
ATOM 564 O O . ASN A 1 73 ? 57.843 25.000 -85.849 1.00 55.62 73 ASN A O 1
ATOM 568 N N . SER A 1 74 ? 58.837 25.109 -83.841 1.00 56.91 74 SER A N 1
ATOM 569 C CA . SER A 1 74 ? 60.004 25.855 -84.335 1.00 56.91 74 SER A CA 1
ATOM 570 C C . SER A 1 74 ? 60.917 24.964 -85.179 1.00 56.91 74 SER A C 1
ATOM 572 O O . SER A 1 74 ? 61.452 25.418 -86.189 1.00 56.91 74 SER A O 1
ATOM 574 N N . GLY A 1 75 ? 61.025 23.680 -84.822 1.00 58.16 75 GLY A N 1
ATOM 575 C CA . GLY A 1 75 ? 61.739 22.675 -85.605 1.00 58.16 75 GLY A CA 1
ATOM 576 C C . GLY A 1 75 ? 61.121 22.447 -86.987 1.00 58.16 75 GLY A C 1
ATOM 577 O O . GLY A 1 75 ? 61.829 22.504 -87.991 1.00 58.16 75 GLY A O 1
ATOM 578 N N . ILE A 1 76 ? 59.800 22.236 -87.051 1.00 58.06 76 ILE A N 1
ATOM 579 C CA . ILE A 1 76 ? 59.080 21.996 -88.314 1.00 58.06 76 ILE A CA 1
ATOM 580 C C . ILE A 1 76 ? 59.166 23.225 -89.235 1.00 58.06 76 ILE A C 1
ATOM 582 O O . ILE A 1 76 ? 59.449 23.072 -90.422 1.00 58.06 76 ILE A O 1
ATOM 586 N N . ASN A 1 77 ? 59.009 24.444 -88.697 1.00 56.12 77 ASN A N 1
ATOM 587 C CA . ASN A 1 77 ? 59.105 25.675 -89.495 1.00 56.12 77 ASN A CA 1
ATOM 588 C C . ASN A 1 77 ? 60.506 25.905 -90.078 1.00 56.12 77 ASN A C 1
ATOM 590 O O . ASN A 1 77 ? 60.630 26.373 -91.209 1.00 56.12 77 ASN A O 1
ATOM 594 N N . LYS A 1 78 ? 61.559 25.556 -89.328 1.00 59.06 78 LYS A N 1
ATOM 595 C CA . LYS A 1 78 ? 62.947 25.694 -89.782 1.00 59.06 78 LYS A CA 1
ATOM 596 C C . LYS A 1 78 ? 63.302 24.684 -90.881 1.00 59.06 78 LYS A C 1
ATOM 598 O O . LYS A 1 78 ? 63.970 25.038 -91.847 1.00 59.06 78 LYS A O 1
ATOM 603 N N . LEU A 1 79 ? 62.791 23.452 -90.792 1.00 54.88 79 LEU A N 1
ATOM 604 C CA . LEU A 1 79 ? 62.959 22.459 -91.860 1.00 54.88 79 LEU A CA 1
ATOM 605 C C . LEU A 1 79 ? 62.232 22.860 -93.148 1.00 54.88 79 LEU A C 1
ATOM 607 O O . LEU A 1 79 ? 62.789 22.671 -94.223 1.00 54.88 79 LEU A O 1
ATOM 611 N N . LEU A 1 80 ? 61.042 23.459 -93.036 1.00 54.84 80 LEU A N 1
ATOM 612 C CA . LEU A 1 80 ? 60.267 23.958 -94.179 1.00 54.84 80 LEU A CA 1
ATOM 613 C C . LEU A 1 80 ? 60.945 25.109 -94.932 1.00 54.84 80 LEU A C 1
ATOM 615 O O . LEU A 1 80 ? 60.701 25.275 -96.124 1.00 54.84 80 LEU A O 1
ATOM 619 N N . THR A 1 81 ? 61.777 25.905 -94.252 1.00 55.88 81 THR A N 1
ATOM 620 C CA . THR A 1 81 ? 62.505 27.025 -94.870 1.00 55.88 81 THR A CA 1
ATOM 621 C C . THR A 1 81 ? 63.854 26.612 -95.456 1.00 55.88 81 THR A C 1
ATOM 623 O O . THR A 1 81 ? 64.268 27.185 -96.459 1.00 55.88 81 THR A O 1
ATOM 626 N N . GLU A 1 82 ? 64.537 25.623 -94.872 1.00 55.19 82 GLU A N 1
ATOM 627 C CA . GLU A 1 82 ? 65.891 25.232 -95.298 1.00 55.19 82 GLU A CA 1
ATOM 628 C C . GLU A 1 82 ? 65.917 24.062 -96.301 1.00 55.19 82 GLU A C 1
ATOM 630 O O . GLU A 1 82 ? 66.826 23.985 -97.127 1.00 55.19 82 GLU A O 1
ATOM 635 N N . HIS A 1 83 ? 64.942 23.148 -96.266 1.00 54.81 83 HIS A N 1
ATOM 636 C CA . HIS A 1 83 ? 64.953 21.928 -97.077 1.00 54.81 83 HIS A CA 1
ATOM 637 C C . HIS A 1 83 ? 63.562 21.712 -97.687 1.00 54.81 83 HIS A C 1
ATOM 639 O O . HIS A 1 83 ? 62.558 21.690 -96.984 1.00 54.81 83 HIS A O 1
ATOM 645 N N . ASN A 1 84 ? 63.476 21.576 -99.012 1.00 54.78 84 ASN A N 1
ATOM 646 C CA . ASN A 1 84 ? 62.222 21.513 -99.775 1.00 54.78 84 ASN A CA 1
ATOM 647 C C . ASN A 1 84 ? 61.496 20.151 -99.599 1.00 54.78 84 ASN A C 1
ATOM 649 O O . ASN A 1 84 ? 61.231 19.442 -100.566 1.00 54.78 84 ASN A O 1
ATOM 653 N N . ILE A 1 85 ? 61.208 19.757 -98.351 1.00 59.03 85 ILE A N 1
ATOM 654 C CA . ILE A 1 85 ? 60.670 18.450 -97.926 1.00 59.03 85 ILE A CA 1
ATOM 655 C C . ILE A 1 85 ? 59.130 18.485 -97.842 1.00 59.03 85 ILE A C 1
ATOM 657 O O . ILE A 1 85 ? 58.505 17.923 -96.940 1.00 59.03 85 ILE A O 1
ATOM 661 N N . VAL A 1 86 ? 58.485 19.161 -98.796 1.00 59.78 86 VAL A N 1
ATOM 662 C CA . VAL A 1 86 ? 57.023 19.368 -98.820 1.00 59.78 86 VAL A CA 1
ATOM 663 C C . VAL A 1 86 ? 56.255 18.036 -98.814 1.00 59.78 86 VAL A C 1
ATOM 665 O O . VAL A 1 86 ? 55.178 17.945 -98.231 1.00 59.78 86 VAL A O 1
ATOM 668 N N . MET A 1 87 ? 56.830 16.972 -99.387 1.00 59.00 87 MET A N 1
ATOM 669 C CA . MET A 1 87 ? 56.192 15.651 -99.486 1.00 59.00 87 MET A CA 1
ATOM 670 C C . MET A 1 87 ? 56.055 14.918 -98.134 1.00 59.00 87 MET A C 1
ATOM 672 O O . MET A 1 87 ? 55.133 14.124 -97.974 1.00 59.00 87 MET A O 1
ATOM 676 N N . LEU A 1 88 ? 56.916 15.191 -97.141 1.00 63.91 88 LEU A N 1
ATOM 677 C CA . LEU A 1 88 ? 56.825 14.582 -95.798 1.00 63.91 88 LEU A CA 1
ATOM 678 C C . LEU A 1 88 ? 56.001 15.421 -94.809 1.00 63.91 88 LEU A C 1
ATOM 680 O O . LEU A 1 88 ? 55.706 14.964 -93.702 1.00 63.91 88 LEU A O 1
ATOM 684 N N . LEU A 1 89 ? 55.588 16.628 -95.207 1.00 66.38 89 LEU A N 1
ATOM 685 C CA . LEU A 1 89 ? 54.801 17.537 -94.379 1.00 66.38 89 LEU A CA 1
ATOM 686 C C . LEU A 1 89 ? 53.469 16.928 -93.888 1.00 66.38 89 LEU A C 1
ATOM 688 O O . LEU A 1 89 ? 53.173 17.088 -92.701 1.00 66.38 89 LEU A O 1
ATOM 692 N N . PRO A 1 90 ? 52.690 16.176 -94.697 1.00 71.19 90 PRO A N 1
ATOM 693 C CA . PRO A 1 90 ? 51.463 15.531 -94.221 1.00 71.19 90 PRO A CA 1
ATOM 694 C C . PRO A 1 90 ? 51.736 14.515 -93.102 1.00 71.19 90 PRO A C 1
ATOM 696 O O . PRO A 1 90 ? 51.069 14.526 -92.076 1.00 71.19 90 PRO A O 1
ATOM 699 N N . VAL A 1 91 ? 52.781 13.694 -93.237 1.00 71.69 91 VAL A N 1
ATOM 700 C CA . VAL A 1 91 ? 53.144 12.687 -92.224 1.00 71.69 91 VAL A CA 1
ATOM 701 C C . VAL A 1 91 ? 53.626 13.351 -90.930 1.00 71.69 91 VAL A C 1
ATOM 703 O O . VAL A 1 91 ? 53.203 12.968 -89.840 1.00 71.69 91 VAL A O 1
ATOM 706 N N . LEU A 1 92 ? 54.467 14.386 -91.029 1.00 68.56 92 LEU A N 1
ATOM 707 C CA . LEU A 1 92 ? 54.952 15.136 -89.863 1.00 68.56 92 LEU A CA 1
ATOM 708 C C . LEU A 1 92 ? 53.834 15.877 -89.135 1.00 68.56 92 LEU A C 1
ATOM 710 O O . LEU A 1 92 ? 53.812 15.907 -87.905 1.00 68.56 92 LEU A O 1
ATOM 714 N N . THR A 1 93 ? 52.895 16.452 -89.884 1.00 70.94 93 THR A N 1
ATOM 715 C CA . THR A 1 93 ? 51.720 17.113 -89.307 1.00 70.94 93 THR A CA 1
ATOM 716 C C . THR A 1 93 ? 50.789 16.106 -88.633 1.00 70.94 93 THR A C 1
ATOM 718 O O . THR A 1 93 ? 50.347 16.385 -87.520 1.00 70.94 93 THR A O 1
ATOM 721 N N . THR A 1 94 ? 50.571 14.911 -89.199 1.00 76.38 94 THR A N 1
ATOM 722 C CA . THR A 1 94 ? 49.828 13.821 -88.536 1.00 76.38 94 THR A CA 1
ATOM 723 C C . THR A 1 94 ? 50.518 13.343 -87.255 1.00 76.38 94 THR A C 1
ATOM 725 O O . THR A 1 94 ? 49.865 13.248 -86.218 1.00 76.38 94 THR A O 1
ATOM 728 N N . ILE A 1 95 ? 51.835 13.103 -87.267 1.00 74.38 95 ILE A N 1
ATOM 729 C CA . ILE A 1 95 ? 52.594 12.704 -86.064 1.00 74.38 95 ILE A CA 1
ATOM 730 C C . ILE A 1 95 ? 52.538 13.800 -84.995 1.00 74.38 95 ILE A C 1
ATOM 732 O O . ILE A 1 95 ? 52.354 13.508 -83.812 1.00 74.38 95 ILE A O 1
ATOM 736 N N . TYR A 1 96 ? 52.665 15.068 -85.388 1.00 71.12 96 TYR A N 1
ATOM 737 C CA . TYR A 1 96 ? 52.539 16.200 -84.475 1.00 71.12 96 TYR A CA 1
ATOM 738 C C . TYR A 1 96 ? 51.133 16.287 -83.865 1.00 71.12 96 TYR A C 1
ATOM 740 O O . TYR A 1 96 ? 50.998 16.438 -82.649 1.00 71.12 96 TYR A O 1
ATOM 748 N N . GLN A 1 97 ? 50.082 16.149 -84.679 1.00 75.81 97 GLN A N 1
ATOM 749 C CA . GLN A 1 97 ? 48.697 16.126 -84.206 1.00 75.81 97 GLN A CA 1
ATOM 750 C C . GLN A 1 97 ? 48.442 14.944 -83.261 1.00 75.81 97 GLN A C 1
ATOM 752 O O . GLN A 1 97 ? 47.856 15.149 -82.200 1.00 75.81 97 GLN A O 1
ATOM 757 N N . SER A 1 98 ? 48.952 13.751 -83.581 1.00 75.75 98 SER A N 1
ATOM 758 C CA . SER A 1 98 ? 48.851 12.558 -82.732 1.00 75.75 98 SER A CA 1
ATOM 759 C C . SER A 1 98 ? 49.589 12.732 -81.402 1.00 75.75 98 SER A C 1
ATOM 761 O O . SER A 1 98 ? 49.040 12.393 -80.361 1.00 75.75 98 SER A O 1
ATOM 763 N N . ASN A 1 99 ? 50.794 13.316 -81.390 1.00 76.19 99 ASN A N 1
ATOM 764 C CA . ASN A 1 99 ? 51.518 13.625 -80.148 1.00 76.19 99 ASN A CA 1
ATOM 765 C C . ASN A 1 99 ? 50.793 14.691 -79.317 1.00 76.19 99 ASN A C 1
ATOM 767 O O . ASN A 1 99 ? 50.742 14.602 -78.092 1.00 76.19 99 ASN A O 1
ATOM 771 N N . LYS A 1 100 ? 50.196 15.697 -79.966 1.00 78.25 100 LYS A N 1
ATOM 772 C CA . LYS A 1 100 ? 49.382 16.714 -79.287 1.00 78.25 100 LYS A CA 1
ATOM 773 C C . LYS A 1 100 ? 48.127 16.102 -78.660 1.00 78.25 100 LYS A C 1
ATOM 775 O O . LYS A 1 100 ? 47.775 16.481 -77.545 1.00 78.25 100 LYS A O 1
ATOM 780 N N . GLN A 1 101 ? 47.463 15.175 -79.352 1.00 80.62 101 GLN A N 1
ATOM 781 C CA . GLN A 1 101 ? 46.333 14.412 -78.813 1.00 80.62 101 GLN A CA 1
ATOM 782 C C . GLN A 1 101 ? 46.774 13.505 -77.660 1.00 80.62 101 GLN A C 1
ATOM 784 O O . GLN A 1 101 ? 46.151 13.545 -76.606 1.00 80.62 101 GLN A O 1
ATOM 789 N N . PHE A 1 102 ? 47.888 12.785 -77.807 1.00 81.75 102 PHE A N 1
ATOM 790 C CA . PHE A 1 102 ? 48.453 11.944 -76.752 1.00 81.75 102 PHE A CA 1
ATOM 791 C C . PHE A 1 102 ? 48.805 12.755 -75.500 1.00 81.75 102 PHE A C 1
ATOM 793 O O . PHE A 1 102 ? 48.420 12.380 -74.402 1.00 81.75 102 PHE A O 1
ATOM 800 N N . LYS A 1 103 ? 49.452 13.919 -75.650 1.00 79.50 103 LYS A N 1
ATOM 801 C CA . LYS A 1 103 ? 49.763 14.818 -74.527 1.00 79.50 103 LYS A CA 1
ATOM 802 C C . LYS A 1 103 ? 48.504 15.340 -73.831 1.00 79.50 103 LYS A C 1
ATOM 804 O O . LYS A 1 103 ? 48.498 15.477 -72.613 1.00 79.50 103 LYS A O 1
ATOM 809 N N . ARG A 1 104 ? 47.444 15.643 -74.589 1.00 83.44 104 ARG A N 1
ATOM 810 C CA . ARG A 1 104 ? 46.147 16.029 -74.012 1.00 83.44 104 ARG A CA 1
ATOM 811 C C . ARG A 1 104 ? 45.527 14.875 -73.227 1.00 83.44 104 ARG A C 1
ATOM 813 O O . ARG A 1 104 ? 45.207 15.084 -72.067 1.00 83.44 104 ARG A O 1
ATOM 820 N N . GLY A 1 105 ? 45.453 13.682 -73.820 1.00 84.69 105 GLY A N 1
ATOM 821 C CA . GLY A 1 105 ? 44.938 12.487 -73.148 1.00 84.69 105 GLY A CA 1
ATOM 822 C C . GLY A 1 105 ? 45.750 12.111 -71.906 1.00 84.69 105 GLY A C 1
ATOM 823 O O . GLY A 1 105 ? 45.174 11.805 -70.874 1.00 84.69 105 GLY A O 1
ATOM 824 N N . TYR A 1 106 ? 47.081 12.223 -71.958 1.00 85.50 106 TYR A N 1
ATOM 825 C CA . TYR A 1 106 ? 47.957 12.007 -70.804 1.00 85.50 106 TYR A CA 1
ATOM 826 C C . TYR A 1 106 ? 47.669 12.996 -69.670 1.00 85.50 106 TYR A C 1
ATOM 828 O O . TYR A 1 106 ? 47.528 12.589 -68.523 1.00 85.50 106 TYR A O 1
ATOM 836 N N . ASN A 1 107 ? 47.552 14.292 -69.979 1.00 85.44 107 ASN A N 1
ATOM 837 C CA . ASN A 1 107 ? 47.222 15.301 -68.971 1.00 85.44 107 ASN A CA 1
ATOM 838 C C . ASN A 1 107 ? 45.824 15.077 -68.373 1.00 85.44 107 ASN A C 1
ATOM 840 O O . ASN A 1 107 ? 45.626 15.306 -67.187 1.00 85.44 107 ASN A O 1
ATOM 844 N N . GLU A 1 108 ? 44.862 14.636 -69.184 1.00 89.06 108 GLU A N 1
ATOM 845 C CA . GLU A 1 108 ? 43.504 14.324 -68.736 1.00 89.06 108 GLU A CA 1
ATOM 846 C C . GLU A 1 108 ? 43.486 13.111 -67.795 1.00 89.06 108 GLU A C 1
ATOM 848 O O . GLU A 1 108 ? 42.942 13.211 -66.699 1.00 89.06 108 GLU A O 1
ATOM 853 N N . ILE A 1 109 ? 44.181 12.024 -68.152 1.00 87.44 109 ILE A N 1
ATOM 854 C CA . ILE A 1 109 ? 44.371 10.846 -67.287 1.00 87.44 109 ILE A CA 1
ATOM 855 C C . ILE A 1 109 ? 45.115 11.223 -65.999 1.00 87.44 109 ILE A C 1
ATOM 857 O O . ILE A 1 109 ? 44.733 10.795 -64.916 1.00 87.44 109 ILE A O 1
ATOM 861 N N . SER A 1 110 ? 46.158 12.051 -66.091 1.00 86.75 110 SER A N 1
ATOM 862 C CA . SER A 1 110 ? 46.921 12.501 -64.922 1.00 86.75 110 SER A CA 1
ATOM 863 C C . SER A 1 110 ? 46.056 13.317 -63.957 1.00 86.75 110 SER A C 1
ATOM 865 O O . SER A 1 110 ? 46.106 13.085 -62.751 1.00 86.75 110 SER A O 1
ATOM 867 N N . ASN A 1 111 ? 45.213 14.216 -64.473 1.00 88.50 111 ASN A N 1
ATOM 868 C CA . ASN A 1 111 ? 44.265 14.964 -63.651 1.00 88.50 111 ASN A CA 1
ATOM 869 C C . ASN A 1 111 ? 43.211 14.042 -63.015 1.00 88.50 111 ASN A C 1
ATOM 871 O O . ASN A 1 111 ? 42.936 14.178 -61.826 1.00 88.50 111 ASN A O 1
ATOM 875 N N . GLN A 1 112 ? 42.675 13.074 -63.766 1.00 89.81 112 GLN A N 1
ATOM 876 C CA . GLN A 1 112 ? 41.737 12.076 -63.236 1.00 89.81 112 GLN A CA 1
ATOM 877 C C . GLN A 1 112 ? 42.373 11.221 -62.130 1.00 89.81 112 GLN A C 1
ATOM 879 O O . GLN A 1 112 ? 41.749 10.992 -61.099 1.00 89.81 112 GLN A O 1
ATOM 884 N N . ASN A 1 113 ? 43.629 10.797 -62.286 1.00 90.19 113 ASN A N 1
ATOM 885 C CA . ASN A 1 113 ? 44.356 10.061 -61.249 1.00 90.19 113 ASN A CA 1
ATOM 886 C C . ASN A 1 113 ? 44.559 10.890 -59.977 1.00 90.19 113 ASN A C 1
ATOM 888 O O . ASN A 1 113 ? 44.432 10.353 -58.878 1.00 90.19 113 ASN A O 1
ATOM 892 N N . LEU A 1 114 ? 44.838 12.193 -60.106 1.00 88.88 114 LEU A N 1
ATOM 893 C CA . LEU A 1 114 ? 44.917 13.089 -58.951 1.00 88.88 114 LEU A CA 1
ATOM 894 C C . LEU A 1 114 ? 43.571 13.173 -58.225 1.00 88.88 114 LEU A C 1
ATOM 896 O O . LEU A 1 114 ? 43.543 13.034 -57.004 1.00 88.88 114 LEU A O 1
ATOM 900 N N . GLU A 1 115 ? 42.464 13.343 -58.953 1.00 90.94 115 GLU A N 1
ATOM 901 C CA . GLU A 1 115 ? 41.116 13.342 -58.368 1.00 90.94 115 GLU A CA 1
ATOM 902 C C . GLU A 1 115 ? 40.802 12.020 -57.656 1.00 90.94 115 GLU A C 1
ATOM 904 O O . GLU A 1 115 ? 40.383 12.042 -56.499 1.00 90.94 115 GLU A O 1
ATOM 909 N N . ILE A 1 116 ? 41.095 10.874 -58.281 1.00 92.38 116 ILE A N 1
ATOM 910 C CA . ILE A 1 116 ? 40.929 9.552 -57.657 1.00 92.38 116 ILE A CA 1
ATOM 911 C C . ILE A 1 116 ? 41.779 9.445 -56.385 1.00 92.38 116 ILE A C 1
ATOM 913 O O . ILE A 1 116 ? 41.290 8.957 -55.369 1.00 92.38 116 ILE A O 1
ATOM 917 N N . GLY A 1 117 ? 43.022 9.933 -56.399 1.00 91.12 117 GLY A N 1
ATOM 918 C CA . GLY A 1 117 ? 43.904 9.924 -55.233 1.00 91.12 117 GLY A CA 1
ATOM 919 C C . GLY A 1 117 ? 43.376 10.776 -54.072 1.00 91.12 117 GLY A C 1
ATOM 920 O O . GLY A 1 117 ? 43.499 10.369 -52.910 1.00 91.12 117 GLY A O 1
ATOM 921 N N . TYR A 1 118 ? 42.756 11.925 -54.367 1.00 91.62 118 TYR A N 1
ATOM 922 C CA . TYR A 1 118 ? 42.071 12.756 -53.372 1.00 91.62 118 TYR A CA 1
ATOM 923 C C . TYR A 1 118 ? 40.821 12.065 -52.818 1.00 91.62 118 TYR A C 1
ATOM 925 O O . TYR A 1 118 ? 40.698 11.947 -51.598 1.00 91.62 118 TYR A O 1
ATOM 933 N N . SER A 1 119 ? 39.942 11.551 -53.683 1.00 94.81 119 SER A N 1
ATOM 934 C CA . SER A 1 119 ? 38.733 10.828 -53.266 1.00 94.81 119 SER A CA 1
ATOM 935 C C . SER A 1 119 ? 39.057 9.565 -52.469 1.00 94.81 119 SER A C 1
ATOM 937 O O . SER A 1 119 ? 38.371 9.254 -51.501 1.00 94.81 119 SER A O 1
ATOM 939 N N . ALA A 1 120 ? 40.132 8.858 -52.820 1.00 94.44 120 ALA A N 1
ATOM 940 C CA . ALA A 1 120 ? 40.629 7.713 -52.069 1.00 94.44 120 ALA A CA 1
ATOM 941 C C . ALA A 1 120 ? 41.055 8.116 -50.651 1.00 94.44 120 ALA A C 1
ATOM 943 O O . ALA A 1 120 ? 40.656 7.485 -49.678 1.00 94.44 120 ALA A O 1
ATOM 944 N N . LYS A 1 121 ? 41.811 9.209 -50.505 1.00 92.19 121 LYS A N 1
ATOM 945 C CA . LYS A 1 121 ? 42.212 9.711 -49.185 1.00 92.19 121 LYS A CA 1
ATOM 946 C C . LYS A 1 121 ? 41.010 10.130 -48.334 1.00 92.19 121 LYS A C 1
ATOM 948 O O . LYS A 1 121 ? 40.979 9.849 -47.140 1.00 92.19 121 LYS A O 1
ATOM 953 N N . GLU A 1 122 ? 40.031 10.794 -48.937 1.00 94.81 122 GLU A N 1
ATOM 954 C CA . GLU A 1 122 ? 38.791 11.174 -48.257 1.00 94.81 122 GLU A CA 1
ATOM 955 C C . GLU A 1 122 ? 37.987 9.940 -47.821 1.00 94.81 122 GLU A C 1
ATOM 957 O O . GLU A 1 122 ? 37.555 9.862 -46.672 1.00 94.81 122 GLU A O 1
ATOM 962 N N . LEU A 1 123 ? 37.881 8.926 -48.686 1.00 95.12 123 LEU A N 1
ATOM 963 C CA . LEU A 1 123 ? 37.235 7.654 -48.369 1.00 95.12 123 LEU A CA 1
ATOM 964 C C . LEU A 1 123 ? 37.922 6.929 -47.200 1.00 95.12 123 LEU A C 1
ATOM 966 O O . LEU A 1 123 ? 37.231 6.412 -46.326 1.00 95.12 123 LEU A O 1
ATOM 970 N N . ALA A 1 124 ? 39.259 6.922 -47.146 1.00 93.38 124 ALA A N 1
ATOM 971 C CA . ALA A 1 124 ? 40.008 6.337 -46.030 1.00 93.38 124 ALA A CA 1
ATOM 972 C C . ALA A 1 124 ? 39.729 7.058 -44.702 1.00 93.38 124 ALA A C 1
ATOM 974 O O . ALA A 1 124 ? 39.539 6.406 -43.676 1.00 93.38 124 ALA A O 1
ATOM 975 N N . ASN A 1 125 ? 39.664 8.393 -44.721 1.00 94.12 125 ASN A N 1
ATOM 976 C CA . ASN A 1 125 ? 39.342 9.182 -43.530 1.00 94.12 125 ASN A CA 1
ATOM 977 C C . ASN A 1 125 ? 37.906 8.921 -43.048 1.00 94.12 125 ASN A C 1
ATOM 979 O O . ASN A 1 125 ? 37.696 8.690 -41.860 1.00 94.12 125 ASN A O 1
ATOM 983 N N . ASN A 1 126 ? 36.934 8.903 -43.966 1.00 95.56 126 ASN A N 1
ATOM 984 C CA . ASN A 1 126 ? 35.532 8.623 -43.639 1.00 95.56 126 ASN A CA 1
ATOM 985 C C . ASN A 1 126 ? 35.353 7.206 -43.078 1.00 95.56 126 ASN A C 1
ATOM 987 O O . ASN A 1 126 ? 34.562 6.992 -42.159 1.00 95.56 126 ASN A O 1
ATOM 991 N N . ALA A 1 127 ? 36.108 6.239 -43.602 1.00 95.62 127 ALA A N 1
ATOM 992 C CA . ALA A 1 127 ? 36.135 4.880 -43.086 1.00 95.62 127 ALA A CA 1
ATOM 993 C C . ALA A 1 127 ? 36.695 4.816 -41.651 1.00 95.62 127 ALA A C 1
ATOM 995 O O . ALA A 1 127 ? 36.078 4.201 -40.785 1.00 95.62 127 ALA A O 1
ATOM 996 N N . ASP A 1 128 ? 37.814 5.487 -41.360 1.00 93.44 128 ASP A N 1
ATOM 997 C CA . ASP A 1 128 ? 38.375 5.557 -39.998 1.00 93.44 128 ASP A CA 1
ATOM 998 C C . ASP A 1 128 ? 37.404 6.223 -39.004 1.00 93.44 128 ASP A C 1
ATOM 1000 O O . ASP A 1 128 ? 37.220 5.747 -37.881 1.00 93.44 128 ASP A O 1
ATOM 1004 N N . GLU A 1 129 ? 36.723 7.293 -39.420 1.00 95.38 129 GLU A N 1
ATOM 1005 C CA . GLU A 1 129 ? 35.710 7.953 -38.593 1.00 95.38 129 GLU A CA 1
ATOM 1006 C C . GLU A 1 129 ? 34.493 7.051 -38.337 1.00 95.38 129 GLU A C 1
ATOM 1008 O O . GLU A 1 129 ? 34.047 6.929 -37.193 1.00 95.38 129 GLU A O 1
ATOM 1013 N N . THR A 1 130 ? 34.002 6.355 -39.366 1.00 95.81 130 THR A N 1
ATOM 1014 C CA . THR A 1 130 ? 32.876 5.413 -39.242 1.00 95.81 130 THR A CA 1
ATOM 1015 C C . THR A 1 130 ? 33.230 4.240 -38.323 1.00 95.81 130 THR A C 1
ATOM 1017 O O . THR A 1 130 ? 32.407 3.842 -37.497 1.00 95.81 130 THR A O 1
ATOM 1020 N N . ALA A 1 131 ? 34.465 3.726 -38.385 1.00 93.81 131 ALA A N 1
ATOM 1021 C CA . ALA A 1 131 ? 34.942 2.680 -37.479 1.00 93.81 131 ALA A CA 1
ATOM 1022 C C . ALA A 1 131 ? 34.940 3.148 -36.013 1.00 93.81 131 ALA A C 1
ATOM 1024 O O . ALA A 1 131 ? 34.404 2.461 -35.145 1.00 93.81 131 ALA A O 1
ATOM 1025 N N . LYS A 1 132 ? 35.453 4.355 -35.736 1.00 94.19 132 LYS A N 1
ATOM 1026 C CA . LYS A 1 132 ? 35.427 4.939 -34.381 1.00 94.19 132 LYS A CA 1
ATOM 1027 C C . LYS A 1 132 ? 34.003 5.158 -33.874 1.00 94.19 132 LYS A C 1
ATOM 1029 O O . LYS A 1 132 ? 33.719 4.893 -32.707 1.00 94.19 132 LYS A O 1
ATOM 1034 N N . GLN A 1 133 ? 33.103 5.637 -34.732 1.00 96.12 133 GLN A N 1
ATOM 1035 C CA . GLN A 1 133 ? 31.692 5.809 -34.378 1.00 96.12 133 GLN A CA 1
ATOM 1036 C C . GLN A 1 133 ? 31.019 4.466 -34.073 1.00 96.12 133 GLN A C 1
ATOM 1038 O O . GLN A 1 133 ? 30.255 4.380 -33.111 1.00 96.12 133 GLN A O 1
ATOM 1043 N N . ALA A 1 134 ? 31.341 3.414 -34.829 1.00 96.00 134 ALA A N 1
ATOM 1044 C CA . ALA A 1 134 ? 30.867 2.063 -34.561 1.00 96.00 134 ALA A CA 1
ATOM 1045 C C . ALA A 1 134 ? 31.367 1.527 -33.204 1.00 96.00 134 ALA A C 1
ATOM 1047 O O . ALA A 1 134 ? 30.597 0.912 -32.471 1.00 96.00 134 ALA A O 1
ATOM 1048 N N . ASP A 1 135 ? 32.606 1.803 -32.799 1.00 93.56 135 ASP A N 1
ATOM 1049 C CA . ASP A 1 135 ? 33.093 1.393 -31.472 1.00 93.56 135 ASP A CA 1
ATOM 1050 C C . ASP A 1 135 ? 32.359 2.124 -30.333 1.00 93.56 135 ASP A C 1
ATOM 1052 O O . ASP A 1 135 ? 31.951 1.512 -29.340 1.00 93.56 135 ASP A O 1
ATOM 1056 N N . VAL A 1 136 ? 32.117 3.430 -30.488 1.00 95.75 136 VAL A N 1
ATOM 1057 C CA . VAL A 1 136 ? 31.328 4.215 -29.520 1.00 95.75 136 VAL A CA 1
ATOM 1058 C C . VAL A 1 136 ? 29.885 3.711 -29.449 1.00 95.75 136 VAL A C 1
ATOM 1060 O O . VAL A 1 136 ? 29.329 3.563 -28.358 1.00 95.75 136 VAL A O 1
ATOM 1063 N N . GLN A 1 137 ? 29.271 3.411 -30.596 1.00 94.75 137 GLN A N 1
ATOM 1064 C CA . GLN A 1 137 ? 27.920 2.860 -30.661 1.00 94.75 137 GLN A CA 1
ATOM 1065 C C . GLN A 1 137 ? 27.830 1.504 -29.946 1.00 94.75 137 GLN A C 1
ATOM 1067 O O . GLN A 1 137 ? 26.876 1.279 -29.198 1.00 94.75 137 GLN A O 1
ATOM 1072 N N . HIS A 1 138 ? 28.837 0.641 -30.095 1.00 94.38 138 HIS A N 1
ATOM 1073 C CA . HIS A 1 138 ? 28.913 -0.636 -29.390 1.00 94.38 138 HIS A CA 1
ATOM 1074 C C . HIS A 1 138 ? 28.961 -0.459 -27.861 1.00 94.38 138 HIS A C 1
ATOM 1076 O O . HIS A 1 138 ? 28.198 -1.102 -27.136 1.00 94.38 138 HIS A O 1
ATOM 1082 N N . LEU A 1 139 ? 29.794 0.461 -27.360 1.00 95.00 139 LEU A N 1
ATOM 1083 C CA . LEU A 1 139 ? 29.880 0.767 -25.924 1.00 95.00 139 LEU A CA 1
ATOM 1084 C C . LEU A 1 139 ? 28.566 1.326 -25.358 1.00 95.00 139 LEU A C 1
ATOM 1086 O O . LEU A 1 139 ? 28.145 0.951 -24.257 1.00 95.00 139 LEU A O 1
ATOM 1090 N N . ASN A 1 140 ? 27.890 2.191 -26.119 1.00 96.00 140 ASN A N 1
ATOM 1091 C CA . ASN A 1 140 ? 26.574 2.705 -25.746 1.00 96.00 140 ASN A CA 1
ATOM 1092 C C . ASN A 1 140 ? 25.546 1.570 -25.655 1.00 96.00 140 ASN A C 1
ATOM 1094 O O . ASN A 1 140 ? 24.814 1.500 -24.669 1.00 96.00 140 ASN A O 1
ATOM 1098 N N . CYS A 1 141 ? 25.544 0.637 -26.615 1.00 96.44 141 CYS A N 1
ATOM 1099 C CA . CYS A 1 141 ? 24.666 -0.536 -26.582 1.00 96.44 141 CYS A CA 1
ATOM 1100 C C . CYS A 1 141 ? 24.896 -1.389 -25.327 1.00 96.44 141 CYS A C 1
ATOM 1102 O O . CYS A 1 141 ? 23.929 -1.776 -24.676 1.00 96.44 141 CYS A O 1
ATOM 1104 N N . LEU A 1 142 ? 26.152 -1.628 -24.929 1.00 95.00 142 LEU A N 1
ATOM 1105 C CA . LEU A 1 142 ? 26.472 -2.388 -23.713 1.00 95.00 142 LEU A CA 1
ATOM 1106 C C . LEU A 1 142 ? 25.941 -1.703 -22.441 1.00 95.00 142 LEU A C 1
ATOM 1108 O O . LEU A 1 142 ? 25.409 -2.355 -21.536 1.00 95.00 142 LEU A O 1
ATOM 1112 N N . THR A 1 143 ? 26.049 -0.376 -22.383 1.00 96.69 143 THR A N 1
ATOM 1113 C CA . THR A 1 143 ? 25.532 0.416 -21.261 1.00 96.69 143 THR A CA 1
ATOM 1114 C C . THR A 1 143 ? 24.003 0.365 -21.218 1.00 96.69 143 THR A C 1
ATOM 1116 O O . THR A 1 143 ? 23.426 0.120 -20.158 1.00 96.69 143 THR A O 1
ATOM 1119 N N . THR A 1 144 ? 23.330 0.506 -22.365 1.00 96.69 144 THR A N 1
ATOM 1120 C CA . THR A 1 144 ? 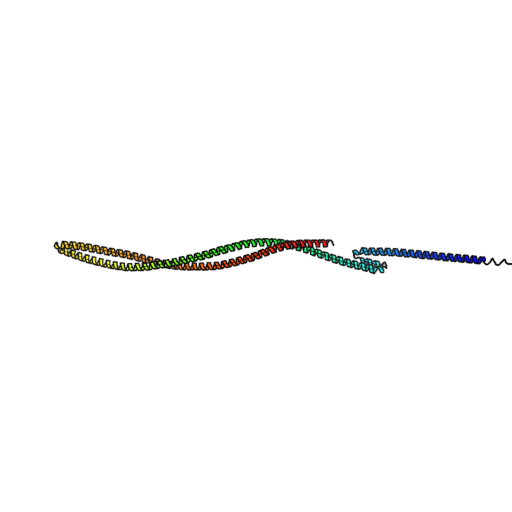21.868 0.370 -22.464 1.00 96.69 144 THR A CA 1
ATOM 1121 C C . THR A 1 144 ? 21.398 -1.047 -22.125 1.00 96.69 144 THR A C 1
ATOM 1123 O O . THR A 1 144 ? 20.397 -1.199 -21.425 1.00 96.69 144 THR A O 1
ATOM 1126 N N . ALA A 1 145 ? 22.123 -2.088 -22.542 1.00 95.06 145 ALA A N 1
ATOM 1127 C CA . ALA A 1 145 ? 21.837 -3.479 -22.178 1.00 95.06 145 ALA A CA 1
ATOM 1128 C C . ALA A 1 145 ? 21.918 -3.693 -20.656 1.00 95.06 145 ALA A C 1
ATOM 1130 O O . ALA A 1 145 ? 21.054 -4.323 -20.050 1.00 95.06 145 ALA A O 1
ATOM 1131 N N . THR A 1 146 ? 22.926 -3.103 -20.011 1.00 96.19 146 THR A N 1
ATOM 1132 C CA . THR A 1 146 ? 23.076 -3.171 -18.551 1.00 96.19 146 THR A CA 1
ATOM 1133 C C . THR A 1 146 ? 21.933 -2.444 -17.838 1.00 96.19 146 THR A C 1
ATOM 1135 O O . THR A 1 146 ? 21.338 -2.986 -16.906 1.00 96.19 146 THR A O 1
ATOM 1138 N N . ALA A 1 147 ? 21.580 -1.239 -18.297 1.00 96.56 147 ALA A N 1
ATOM 1139 C CA . ALA A 1 147 ? 20.475 -0.465 -17.735 1.00 96.56 147 ALA A CA 1
ATOM 1140 C C . ALA A 1 147 ? 19.124 -1.182 -17.903 1.00 96.56 147 ALA A C 1
ATOM 1142 O O . ALA A 1 147 ? 18.333 -1.245 -16.965 1.00 96.56 147 ALA A O 1
ATOM 1143 N N . THR A 1 148 ? 18.871 -1.783 -19.069 1.00 95.56 148 THR A N 1
ATOM 1144 C CA . THR A 1 148 ? 17.645 -2.561 -19.309 1.00 95.56 148 THR A CA 1
ATOM 1145 C C . THR A 1 148 ? 17.574 -3.813 -18.439 1.00 95.56 148 THR A C 1
ATOM 1147 O O . THR A 1 148 ? 16.515 -4.095 -17.883 1.00 95.56 148 THR A O 1
ATOM 1150 N N . ALA A 1 149 ? 18.689 -4.514 -18.214 1.00 93.75 149 ALA A N 1
ATOM 1151 C CA . ALA A 1 149 ? 18.733 -5.630 -17.269 1.00 93.75 149 ALA A CA 1
ATOM 1152 C C . ALA A 1 149 ? 18.391 -5.194 -15.829 1.00 93.75 149 ALA A C 1
ATOM 1154 O O . ALA A 1 149 ? 17.627 -5.873 -15.143 1.00 93.75 149 ALA A O 1
ATOM 1155 N N . GLN A 1 150 ? 18.895 -4.040 -15.378 1.00 96.75 150 GLN A N 1
ATOM 1156 C CA . GLN A 1 150 ? 18.562 -3.487 -14.057 1.00 96.75 150 GLN A CA 1
ATOM 1157 C C . GLN A 1 150 ? 17.086 -3.081 -13.937 1.00 96.75 150 GLN A C 1
ATOM 1159 O O . GLN A 1 150 ? 16.454 -3.333 -12.905 1.00 96.75 150 GLN A O 1
ATOM 1164 N N . ILE A 1 151 ? 16.518 -2.490 -14.992 1.00 96.88 151 ILE A N 1
ATOM 1165 C CA . ILE A 1 151 ? 15.086 -2.168 -15.042 1.00 96.88 151 ILE A CA 1
ATOM 1166 C C . ILE A 1 151 ? 14.255 -3.453 -14.957 1.00 96.88 151 ILE A C 1
ATOM 1168 O O . ILE A 1 151 ? 13.283 -3.483 -14.210 1.00 96.88 151 ILE A O 1
ATOM 1172 N N . ASN A 1 152 ? 14.661 -4.533 -15.631 1.00 95.56 152 ASN A N 1
ATOM 1173 C CA . ASN A 1 152 ? 13.946 -5.813 -15.586 1.00 95.56 152 ASN A CA 1
ATOM 1174 C C . ASN A 1 152 ? 13.842 -6.376 -14.156 1.00 95.56 152 ASN A C 1
ATOM 1176 O O . ASN A 1 152 ? 12.766 -6.769 -13.700 1.00 95.56 152 ASN A O 1
ATOM 1180 N N . VAL A 1 153 ? 14.956 -6.353 -13.415 1.00 96.75 153 VAL A N 1
ATOM 1181 C CA . VAL A 1 153 ? 14.974 -6.753 -11.997 1.00 96.75 153 VAL A CA 1
ATOM 1182 C C . VAL A 1 153 ? 14.025 -5.874 -11.180 1.00 96.75 153 VAL A C 1
ATOM 1184 O O . VAL A 1 153 ? 13.219 -6.387 -10.408 1.00 96.75 153 VAL A O 1
ATOM 1187 N N . SER A 1 154 ? 14.056 -4.559 -11.408 1.00 96.94 154 SER A N 1
ATOM 1188 C CA . SER A 1 154 ? 13.194 -3.605 -10.699 1.00 96.94 154 SER A CA 1
ATOM 1189 C C . SER A 1 154 ? 11.703 -3.833 -10.983 1.00 96.94 154 SER A C 1
ATOM 1191 O O . SER A 1 154 ? 10.894 -3.771 -10.061 1.00 96.94 154 SER A O 1
ATOM 1193 N N . LEU A 1 155 ? 11.323 -4.139 -12.229 1.00 97.06 155 LEU A N 1
ATOM 1194 C CA . LEU A 1 155 ? 9.935 -4.453 -12.600 1.00 97.06 155 LEU A CA 1
ATOM 1195 C C . LEU A 1 155 ? 9.455 -5.777 -11.995 1.00 97.06 155 LEU A C 1
ATOM 1197 O O . LEU A 1 155 ? 8.301 -5.886 -11.577 1.00 97.06 155 LEU A O 1
ATOM 1201 N N . THR A 1 156 ? 10.345 -6.764 -11.890 1.00 95.12 156 THR A N 1
ATOM 1202 C CA . THR A 1 156 ? 10.048 -8.027 -11.200 1.00 95.12 156 THR A CA 1
ATOM 1203 C C . THR A 1 156 ? 9.792 -7.780 -9.709 1.00 95.12 156 THR A C 1
ATOM 1205 O O . THR A 1 156 ? 8.820 -8.286 -9.148 1.00 95.12 156 THR A O 1
ATOM 1208 N N . ASP A 1 157 ? 10.610 -6.939 -9.071 1.00 97.12 157 ASP A N 1
ATOM 1209 C CA . ASP A 1 157 ? 10.407 -6.536 -7.677 1.00 97.12 157 ASP A CA 1
ATOM 1210 C C . ASP A 1 157 ? 9.109 -5.745 -7.473 1.00 97.12 157 ASP A C 1
ATOM 1212 O O . ASP A 1 157 ? 8.415 -5.956 -6.476 1.00 97.12 157 ASP A O 1
ATOM 1216 N N . ILE A 1 158 ? 8.759 -4.851 -8.404 1.00 97.31 158 ILE A N 1
ATOM 1217 C CA . ILE A 1 158 ? 7.479 -4.130 -8.384 1.00 97.31 158 ILE A CA 1
ATOM 1218 C C . ILE A 1 158 ? 6.315 -5.120 -8.479 1.00 97.31 158 ILE A C 1
ATOM 1220 O O . ILE A 1 158 ? 5.394 -5.034 -7.674 1.00 97.31 158 ILE A O 1
ATOM 1224 N N . SER A 1 159 ? 6.389 -6.100 -9.382 1.00 96.00 159 SER A N 1
ATOM 1225 C CA . SER A 1 159 ? 5.351 -7.129 -9.542 1.00 96.00 159 SER A CA 1
ATOM 1226 C C . SER A 1 159 ? 5.122 -7.917 -8.249 1.00 96.00 159 SER A C 1
ATOM 1228 O O . SER A 1 159 ? 3.985 -8.084 -7.819 1.00 96.00 159 SER A O 1
ATOM 1230 N N . ARG A 1 160 ? 6.195 -8.312 -7.553 1.00 96.31 160 ARG A N 1
ATOM 1231 C CA . ARG A 1 160 ? 6.079 -8.968 -6.241 1.00 96.31 160 ARG A CA 1
ATOM 1232 C C . ARG A 1 160 ? 5.448 -8.056 -5.186 1.00 96.31 160 ARG A C 1
ATOM 1234 O O . ARG A 1 160 ? 4.600 -8.487 -4.414 1.00 96.31 160 ARG A O 1
ATOM 1241 N N . ARG A 1 161 ? 5.831 -6.776 -5.155 1.00 96.75 161 ARG A N 1
ATOM 1242 C CA . ARG A 1 161 ? 5.252 -5.803 -4.211 1.00 96.75 161 ARG A CA 1
ATOM 1243 C C . ARG A 1 161 ? 3.761 -5.586 -4.450 1.00 96.75 161 ARG A C 1
ATOM 1245 O O . ARG A 1 161 ? 3.034 -5.361 -3.495 1.00 96.75 161 ARG A O 1
ATOM 1252 N N . ILE A 1 162 ? 3.303 -5.648 -5.695 1.00 97.44 162 ILE A N 1
ATOM 1253 C CA . ILE A 1 162 ? 1.878 -5.564 -6.037 1.00 97.44 162 ILE A CA 1
ATOM 1254 C C . ILE A 1 162 ? 1.101 -6.718 -5.393 1.00 97.44 162 ILE A C 1
ATOM 1256 O O . ILE A 1 162 ? 0.048 -6.480 -4.805 1.00 97.44 162 ILE A O 1
ATOM 1260 N N . GLU A 1 163 ? 1.630 -7.944 -5.437 1.00 94.94 163 GLU A N 1
ATOM 1261 C CA . GLU A 1 163 ? 1.031 -9.101 -4.754 1.00 94.94 163 GLU A CA 1
ATOM 1262 C C . GLU A 1 163 ? 0.981 -8.899 -3.233 1.00 94.94 163 GLU A C 1
ATOM 1264 O O . GLU A 1 163 ? -0.078 -9.068 -2.625 1.00 94.94 163 GLU A O 1
ATOM 1269 N N . ASP A 1 164 ? 2.088 -8.457 -2.626 1.00 97.00 164 ASP A N 1
ATOM 1270 C CA . ASP A 1 164 ? 2.156 -8.181 -1.185 1.00 97.00 164 ASP A CA 1
ATOM 1271 C C . ASP A 1 164 ? 1.117 -7.128 -0.755 1.00 97.00 164 ASP A C 1
ATOM 1273 O O . ASP A 1 164 ? 0.441 -7.282 0.266 1.00 97.00 164 ASP A O 1
ATOM 1277 N N . ILE A 1 165 ? 0.959 -6.052 -1.535 1.00 96.44 165 ILE A N 1
ATOM 1278 C CA . ILE A 1 165 ? -0.017 -5.003 -1.221 1.00 96.44 165 ILE A CA 1
ATOM 1279 C C . ILE A 1 165 ? -1.447 -5.522 -1.432 1.00 96.44 165 ILE A C 1
ATOM 1281 O O . ILE A 1 165 ? -2.313 -5.229 -0.609 1.00 96.44 165 ILE A O 1
ATOM 1285 N N . ASN A 1 166 ? -1.711 -6.332 -2.462 1.00 95.06 166 ASN A N 1
ATOM 1286 C CA . ASN A 1 166 ? -3.020 -6.967 -2.648 1.00 95.06 166 ASN A CA 1
ATOM 1287 C C . ASN A 1 166 ? -3.409 -7.844 -1.449 1.00 95.06 166 ASN A C 1
ATOM 1289 O O . ASN A 1 166 ? -4.542 -7.759 -0.970 1.00 95.06 166 ASN A O 1
ATOM 1293 N N . HIS A 1 167 ? -2.473 -8.628 -0.911 1.00 95.88 167 HIS A N 1
ATOM 1294 C CA . HIS A 1 167 ? -2.701 -9.376 0.326 1.00 95.88 167 HIS A CA 1
ATOM 1295 C C . HIS A 1 167 ? -3.013 -8.448 1.506 1.00 95.88 167 HIS A C 1
ATOM 1297 O O . HIS A 1 167 ? -4.016 -8.645 2.191 1.00 95.88 167 HIS A O 1
ATOM 1303 N N . ALA A 1 168 ? -2.231 -7.382 1.694 1.00 96.44 168 ALA A N 1
ATOM 1304 C CA . ALA A 1 168 ? -2.465 -6.416 2.767 1.00 96.44 168 ALA A CA 1
ATOM 1305 C C . ALA A 1 168 ? -3.828 -5.700 2.652 1.00 96.44 168 ALA A C 1
ATOM 1307 O O . ALA A 1 168 ? -4.468 -5.414 3.664 1.00 96.44 168 ALA A O 1
ATOM 1308 N N . VAL A 1 169 ? -4.292 -5.422 1.430 1.00 96.56 169 VAL A N 1
ATOM 1309 C CA . VAL A 1 169 ? -5.619 -4.853 1.144 1.00 96.56 169 VAL A CA 1
ATOM 1310 C C . VAL A 1 169 ? -6.730 -5.813 1.572 1.00 96.56 169 VAL A C 1
ATOM 1312 O O . VAL A 1 169 ? -7.683 -5.388 2.230 1.00 96.56 169 VAL A O 1
ATOM 1315 N N . ILE A 1 170 ? -6.611 -7.099 1.228 1.00 94.25 170 ILE A N 1
ATOM 1316 C CA . ILE A 1 170 ? -7.583 -8.131 1.613 1.00 94.25 170 ILE A CA 1
ATOM 1317 C C . ILE A 1 170 ? -7.625 -8.270 3.139 1.00 94.25 170 ILE A C 1
ATOM 1319 O O . ILE A 1 170 ? -8.697 -8.154 3.734 1.00 94.25 170 ILE A O 1
ATOM 1323 N N . ASP A 1 171 ? -6.465 -8.395 3.783 1.00 96.50 171 ASP A N 1
ATOM 1324 C CA . ASP A 1 171 ? -6.365 -8.511 5.240 1.00 96.50 171 ASP A CA 1
ATOM 1325 C C . ASP A 1 171 ? -6.941 -7.278 5.952 1.00 96.50 171 ASP A C 1
ATOM 1327 O O . ASP A 1 171 ? -7.650 -7.388 6.956 1.00 96.50 171 ASP A O 1
ATOM 1331 N N . ALA A 1 172 ? -6.680 -6.073 5.434 1.00 96.06 172 ALA A N 1
ATOM 1332 C CA . ALA A 1 172 ? -7.243 -4.841 5.979 1.00 96.06 172 ALA A CA 1
ATOM 1333 C C . ALA A 1 172 ? -8.775 -4.818 5.875 1.00 96.06 172 ALA A C 1
ATOM 1335 O O . ALA A 1 172 ? -9.448 -4.378 6.813 1.00 96.06 172 ALA A O 1
ATOM 1336 N N . LYS A 1 173 ? -9.337 -5.307 4.763 1.00 94.12 173 LYS A N 1
ATOM 1337 C CA . LYS A 1 173 ? -10.787 -5.406 4.566 1.00 94.12 173 LYS A CA 1
ATOM 1338 C C . LYS A 1 173 ? -11.418 -6.381 5.561 1.00 94.12 173 LYS A C 1
ATOM 1340 O O . LYS A 1 173 ? -12.389 -6.008 6.224 1.00 94.12 173 LYS A O 1
ATOM 1345 N N . ASP A 1 174 ? -10.841 -7.566 5.727 1.00 95.31 174 ASP A N 1
ATOM 1346 C CA . ASP A 1 174 ? -11.331 -8.584 6.663 1.00 95.31 174 ASP A CA 1
ATOM 1347 C C . ASP A 1 174 ? -11.247 -8.112 8.121 1.00 95.31 174 ASP A C 1
ATOM 1349 O O . ASP A 1 174 ? -12.184 -8.305 8.905 1.00 95.31 174 ASP A O 1
ATOM 1353 N N . ASN A 1 175 ? -10.165 -7.416 8.485 1.00 96.31 175 ASN A N 1
ATOM 1354 C CA . ASN A 1 175 ? -10.013 -6.807 9.807 1.00 96.31 175 ASN A CA 1
ATOM 1355 C C . ASN A 1 175 ? -11.049 -5.703 10.058 1.00 96.31 175 ASN A C 1
ATOM 1357 O O . ASN A 1 175 ? -11.606 -5.614 11.157 1.00 96.31 175 ASN A O 1
ATOM 1361 N N . CYS A 1 176 ? -11.356 -4.881 9.050 1.00 95.56 176 CYS A N 1
ATOM 1362 C CA . CYS A 1 176 ? -12.403 -3.865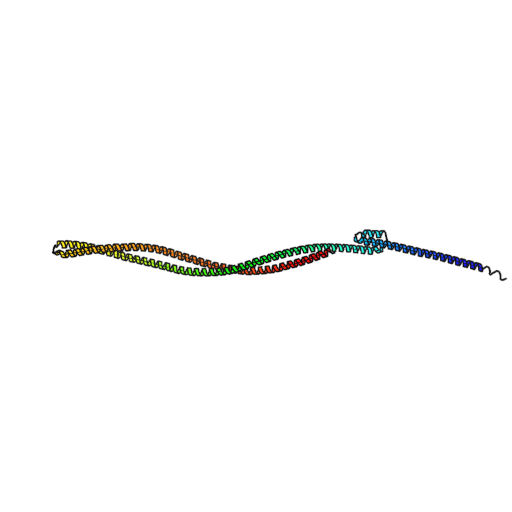 9.160 1.00 95.56 176 CYS A CA 1
ATOM 1363 C C . CYS A 1 176 ? -13.787 -4.497 9.336 1.00 95.56 176 CYS A C 1
ATOM 1365 O O . CYS A 1 176 ? -14.567 -4.025 10.161 1.00 95.56 176 CYS A O 1
ATOM 1367 N N . GLN A 1 177 ? -14.085 -5.583 8.617 1.00 92.62 177 GLN A N 1
ATOM 1368 C CA . GLN A 1 177 ? -15.348 -6.314 8.757 1.00 92.62 177 GLN A CA 1
ATOM 1369 C C . GLN A 1 177 ? -15.504 -6.932 10.153 1.00 92.62 177 GLN A C 1
ATOM 1371 O O . GLN A 1 177 ? -16.558 -6.782 10.777 1.00 92.62 177 GLN A O 1
ATOM 1376 N N . HIS A 1 178 ? -14.452 -7.565 10.680 1.00 95.62 178 HIS A N 1
ATOM 1377 C CA . HIS A 1 178 ? -14.444 -8.060 12.059 1.00 95.62 178 HIS A CA 1
ATOM 1378 C C . HIS A 1 178 ? -14.629 -6.929 13.074 1.00 95.62 178 HIS A C 1
ATOM 1380 O O . HIS A 1 178 ? -15.460 -7.039 13.974 1.00 95.62 178 HIS A O 1
ATOM 1386 N N . SER A 1 179 ? -13.911 -5.817 12.905 1.00 96.56 179 SER A N 1
ATOM 1387 C CA . SER A 1 179 ? -14.029 -4.652 13.790 1.00 96.56 179 SER A CA 1
ATOM 1388 C C . SER A 1 179 ? -15.439 -4.058 13.764 1.00 96.56 179 SER A C 1
ATOM 1390 O O . SER A 1 179 ? -15.981 -3.707 14.811 1.00 96.56 179 SER A O 1
ATOM 1392 N N . PHE A 1 180 ? -16.067 -4.003 12.586 1.00 94.25 180 PHE A N 1
ATOM 1393 C CA . PHE A 1 180 ? -17.440 -3.531 12.434 1.00 94.25 180 PHE A CA 1
ATOM 1394 C C . PHE A 1 180 ? -18.421 -4.416 13.208 1.00 94.25 180 PHE A C 1
ATOM 1396 O O . PHE A 1 180 ? -19.257 -3.902 13.948 1.00 94.25 180 PHE A O 1
ATOM 1403 N N . LYS A 1 181 ? -18.283 -5.744 13.107 1.00 94.38 181 LYS A N 1
ATOM 1404 C CA . LYS A 1 181 ? -19.104 -6.689 13.874 1.00 94.38 181 LYS A CA 1
ATOM 1405 C C . LYS A 1 181 ? -18.960 -6.471 15.384 1.00 94.38 181 LYS A C 1
ATOM 1407 O O . LYS A 1 181 ? -19.964 -6.329 16.073 1.00 94.38 181 LYS A O 1
ATOM 1412 N N . THR A 1 182 ? -17.730 -6.347 15.881 1.00 96.00 182 THR A N 1
ATOM 1413 C CA . THR A 1 182 ? -17.463 -6.081 17.304 1.00 96.00 182 THR A CA 1
ATOM 1414 C C . THR A 1 182 ? -18.071 -4.756 17.777 1.00 96.00 182 THR A C 1
ATOM 1416 O O . THR A 1 182 ? -18.567 -4.669 18.901 1.00 96.00 182 THR A O 1
ATOM 1419 N N . LEU A 1 183 ? -18.073 -3.714 16.939 1.00 95.31 183 LEU A N 1
ATOM 1420 C CA . LEU A 1 183 ? -18.711 -2.436 17.274 1.00 95.31 183 LEU A CA 1
ATOM 1421 C C . LEU A 1 183 ? -20.238 -2.525 17.294 1.00 95.31 183 LEU A C 1
ATOM 1423 O O . LEU A 1 183 ? -20.862 -1.902 18.150 1.00 95.31 183 LEU A O 1
ATOM 1427 N N . VAL A 1 184 ? -20.843 -3.307 16.398 1.00 92.06 184 VAL A N 1
ATOM 1428 C CA . VAL A 1 184 ? -22.287 -3.584 16.436 1.00 92.06 184 VAL A CA 1
ATOM 1429 C C . VAL A 1 184 ? -22.658 -4.296 17.738 1.00 92.06 184 VAL A C 1
ATOM 1431 O O . VAL A 1 184 ? -23.589 -3.863 18.420 1.00 92.06 184 VAL A O 1
ATOM 1434 N N . ASP A 1 185 ? -21.885 -5.307 18.137 1.00 94.75 185 ASP A N 1
ATOM 1435 C CA . ASP A 1 185 ? -22.085 -6.009 19.410 1.00 94.75 185 ASP A CA 1
ATOM 1436 C C . ASP A 1 185 ? -21.904 -5.052 20.605 1.00 94.75 185 ASP A C 1
ATOM 1438 O O . ASP A 1 185 ? -22.707 -5.043 21.541 1.00 94.75 185 ASP A O 1
ATOM 1442 N N . SER A 1 186 ? -20.901 -4.169 20.545 1.00 94.56 186 SER A N 1
ATOM 1443 C CA . SER A 1 186 ? -20.660 -3.141 21.570 1.00 94.56 186 SER A CA 1
ATOM 1444 C C . SER A 1 186 ? -21.820 -2.146 21.669 1.00 94.56 186 SER A C 1
ATOM 1446 O O . SER A 1 186 ? -22.241 -1.795 22.769 1.00 94.56 186 SER A O 1
ATOM 1448 N N . LYS A 1 187 ? -22.394 -1.720 20.535 1.00 91.94 187 LYS A N 1
ATOM 1449 C CA . LYS A 1 187 ? -23.582 -0.851 20.497 1.00 91.94 187 LYS A CA 1
ATOM 1450 C C . LYS A 1 187 ? -24.773 -1.514 21.189 1.00 91.94 187 LYS A C 1
ATOM 1452 O O . LYS A 1 187 ? -25.481 -0.859 21.953 1.00 91.94 187 LYS A O 1
ATOM 1457 N N . GLN A 1 188 ? -24.977 -2.809 20.952 1.00 93.69 188 GLN A N 1
ATOM 1458 C CA . GLN A 1 188 ? -26.029 -3.571 21.619 1.00 93.69 188 GLN A CA 1
ATOM 1459 C C . GLN A 1 188 ? -25.799 -3.644 23.134 1.00 93.69 188 GLN A C 1
ATOM 1461 O O . GLN A 1 188 ? -26.736 -3.422 23.899 1.00 93.69 188 GLN A O 1
ATOM 1466 N N . GLN A 1 189 ? -24.566 -3.901 23.579 1.00 94.00 189 GLN A N 1
ATOM 1467 C CA . GLN A 1 189 ? -24.232 -3.921 25.006 1.00 94.00 189 GLN A CA 1
ATOM 1468 C C . GLN A 1 189 ? -24.477 -2.562 25.672 1.00 94.00 189 GLN A C 1
ATOM 1470 O O . GLN A 1 189 ? -25.081 -2.510 26.739 1.00 94.00 189 GLN A O 1
ATOM 1475 N N . VAL A 1 190 ? -24.086 -1.457 25.029 1.00 93.56 190 VAL A N 1
ATOM 1476 C CA . VAL A 1 190 ? -24.356 -0.095 25.525 1.00 93.56 190 VAL A CA 1
ATOM 1477 C C . VAL A 1 190 ? -25.863 0.139 25.699 1.00 93.56 190 VAL A C 1
ATOM 1479 O O . VAL A 1 190 ? -26.285 0.649 26.737 1.00 93.56 190 VAL A O 1
ATOM 1482 N N . SER A 1 191 ? -26.684 -0.301 24.739 1.00 91.94 191 SER A N 1
ATOM 1483 C CA . SER A 1 191 ? -28.149 -0.226 24.848 1.00 91.94 191 SER A CA 1
ATOM 1484 C C . SER A 1 191 ? -28.683 -1.036 26.032 1.00 91.94 191 SER A C 1
ATOM 1486 O O . SER A 1 191 ? -29.507 -0.538 26.791 1.00 91.94 191 SER A O 1
ATOM 1488 N N . GLN A 1 192 ? -28.184 -2.259 26.233 1.00 94.88 192 GLN A N 1
ATOM 1489 C CA . GLN A 1 192 ? -28.606 -3.115 27.346 1.00 94.88 192 GLN A CA 1
ATOM 1490 C C . GLN A 1 192 ? -28.259 -2.508 28.709 1.00 94.88 192 GLN A C 1
ATOM 1492 O O . GLN A 1 192 ? -29.059 -2.587 29.639 1.00 94.88 192 GLN A O 1
ATOM 1497 N N . VAL A 1 193 ? -27.085 -1.882 28.842 1.00 94.75 193 VAL A N 1
ATOM 1498 C CA . VAL A 1 193 ? -26.712 -1.189 30.085 1.00 94.75 193 VAL A CA 1
ATOM 1499 C C . VAL A 1 193 ? -27.643 0.002 30.333 1.00 94.75 193 VAL A C 1
ATOM 1501 O O . VAL A 1 193 ? -28.070 0.200 31.469 1.00 94.75 193 VAL A O 1
ATOM 1504 N N . SER A 1 194 ? -28.019 0.746 29.286 1.00 93.50 194 SER A N 1
ATOM 1505 C CA . SER A 1 194 ? -28.995 1.839 29.395 1.00 93.50 194 SER A CA 1
ATOM 1506 C C . SER A 1 194 ? -30.336 1.350 29.958 1.00 93.50 194 SER A C 1
ATOM 1508 O O . SER A 1 194 ? -30.841 1.903 30.937 1.00 93.50 194 SER A O 1
ATOM 1510 N N . ASP A 1 195 ? -30.857 0.237 29.432 1.00 94.31 195 ASP A N 1
ATOM 1511 C CA . ASP A 1 195 ? -32.110 -0.365 29.903 1.00 94.31 195 ASP A CA 1
ATOM 1512 C C . ASP A 1 195 ? -32.031 -0.796 31.378 1.00 94.31 195 ASP A C 1
ATOM 1514 O O . ASP A 1 195 ? -32.969 -0.588 32.154 1.00 94.31 195 ASP A O 1
ATOM 1518 N N . VAL A 1 196 ? -30.901 -1.375 31.803 1.00 95.75 196 VAL A N 1
ATOM 1519 C CA . VAL A 1 196 ? -30.676 -1.771 33.205 1.00 95.75 196 VAL A CA 1
ATOM 1520 C C . VAL A 1 196 ? -30.700 -0.559 34.137 1.00 95.75 196 VAL A C 1
ATOM 1522 O O . VAL A 1 196 ? -31.285 -0.632 35.222 1.00 95.75 196 VAL A O 1
ATOM 1525 N N . ILE A 1 197 ? -30.107 0.561 33.724 1.00 94.62 197 ILE A N 1
ATOM 1526 C CA . ILE A 1 197 ? -30.117 1.800 34.506 1.00 94.62 197 ILE A CA 1
ATOM 1527 C C . ILE A 1 197 ? -31.538 2.360 34.601 1.00 94.62 197 ILE A C 1
ATOM 1529 O O . ILE A 1 197 ? -31.991 2.658 35.704 1.00 94.62 197 ILE A O 1
ATOM 1533 N N . ILE A 1 198 ? -32.285 2.425 33.497 1.00 92.25 198 ILE A N 1
ATOM 1534 C CA . ILE A 1 198 ? -33.679 2.903 33.508 1.00 92.25 198 ILE A CA 1
ATOM 1535 C C . ILE A 1 198 ? -34.542 2.056 34.459 1.00 92.25 198 ILE A C 1
ATOM 1537 O O . ILE A 1 198 ? -35.260 2.593 35.306 1.00 92.25 198 ILE A O 1
ATOM 1541 N N . ASN A 1 199 ? -34.427 0.728 34.391 1.00 95.00 199 ASN A N 1
ATOM 1542 C CA . ASN A 1 199 ? -35.164 -0.182 35.276 1.00 95.00 199 ASN A CA 1
ATOM 1543 C C . ASN A 1 199 ? -34.760 -0.031 36.752 1.00 95.00 199 ASN A C 1
ATOM 1545 O O . ASN A 1 199 ? -35.591 -0.136 37.662 1.00 95.00 199 ASN A O 1
ATOM 1549 N N . THR A 1 200 ? -33.482 0.241 37.010 1.00 94.81 200 THR A N 1
ATOM 1550 C CA . THR A 1 200 ? -32.980 0.458 38.370 1.00 94.81 200 THR A CA 1
ATOM 1551 C C . THR A 1 200 ? -33.486 1.795 38.937 1.00 94.81 200 THR A C 1
ATOM 1553 O O . THR A 1 200 ? -33.858 1.842 40.109 1.00 94.81 200 THR A O 1
ATOM 1556 N N . GLN A 1 201 ? -33.629 2.848 38.116 1.00 92.44 201 GLN A N 1
ATOM 1557 C CA . GLN A 1 201 ? -34.228 4.124 38.539 1.00 92.44 201 GLN A CA 1
ATOM 1558 C C . GLN A 1 201 ? -35.698 3.934 38.922 1.00 92.44 201 GLN A C 1
ATOM 1560 O O . GLN A 1 201 ? -36.133 4.410 39.970 1.00 92.44 201 GLN A O 1
ATOM 1565 N N . GLN A 1 202 ? -36.456 3.174 38.125 1.00 93.69 202 GLN A N 1
ATOM 1566 C CA . GLN A 1 202 ? -37.844 2.833 38.457 1.00 93.69 202 GLN A CA 1
ATOM 1567 C C . GLN A 1 202 ? -37.945 2.056 39.777 1.00 93.69 202 GLN A C 1
ATOM 1569 O O . GLN A 1 202 ? -38.830 2.319 40.590 1.00 93.69 202 GLN A O 1
ATOM 1574 N N . SER A 1 203 ? -37.017 1.129 40.020 1.00 94.81 203 SER A N 1
ATOM 1575 C CA . SER A 1 203 ? -36.974 0.348 41.262 1.00 94.81 203 SER A CA 1
ATOM 1576 C C . SER A 1 203 ? -36.658 1.218 42.485 1.00 94.81 203 SER A C 1
ATOM 1578 O O . SER A 1 203 ? -37.267 1.034 43.540 1.00 94.81 203 SER A O 1
ATOM 1580 N N . LEU A 1 204 ? -35.753 2.196 42.350 1.00 94.25 204 LEU A N 1
ATOM 1581 C CA . LEU A 1 204 ? -35.470 3.181 43.401 1.00 94.25 204 LEU A CA 1
ATOM 1582 C C . LEU A 1 204 ? -36.685 4.063 43.691 1.00 94.25 204 LEU A C 1
ATOM 1584 O O . LEU A 1 204 ? -37.022 4.262 44.856 1.00 94.25 204 LEU A O 1
ATOM 1588 N N . GLN A 1 205 ? -37.395 4.512 42.657 1.00 92.00 205 GLN A N 1
ATOM 1589 C CA . GLN A 1 205 ? -38.619 5.292 42.829 1.00 92.00 205 GLN A CA 1
ATOM 1590 C C . GLN A 1 205 ? -39.688 4.505 43.610 1.00 92.00 205 GLN A C 1
ATOM 1592 O O . GLN A 1 205 ? -40.261 5.019 44.569 1.00 92.00 205 GLN A O 1
ATOM 1597 N N . GLN A 1 206 ? -39.895 3.226 43.283 1.00 94.62 206 GLN A N 1
ATOM 1598 C CA . GLN A 1 206 ? -40.808 2.359 44.040 1.00 94.62 206 GLN A CA 1
ATOM 1599 C C . GLN A 1 206 ? -40.343 2.121 45.483 1.00 94.62 206 GLN A C 1
ATOM 1601 O O . GLN A 1 206 ? -41.161 2.027 46.401 1.00 94.62 206 GLN A O 1
ATOM 1606 N N . LEU A 1 207 ? -39.032 1.989 45.710 1.00 94.75 207 LEU A N 1
ATOM 1607 C CA . LEU A 1 207 ? -38.484 1.845 47.057 1.00 94.75 207 LEU A CA 1
ATOM 1608 C C . LEU A 1 207 ? -38.742 3.106 47.892 1.00 94.75 207 LEU A C 1
ATOM 1610 O O . LEU A 1 207 ? -39.094 2.990 49.064 1.00 94.75 207 LEU A O 1
ATOM 1614 N N . LYS A 1 208 ? -38.644 4.290 47.282 1.00 92.56 208 LYS A N 1
ATOM 1615 C CA . LYS A 1 208 ? -38.889 5.577 47.939 1.00 92.56 208 LYS A CA 1
ATOM 1616 C C . LYS A 1 208 ? -40.323 5.671 48.449 1.00 92.56 208 LYS A C 1
ATOM 1618 O O . LYS A 1 208 ? -40.531 5.930 49.629 1.00 92.56 208 LYS A O 1
ATOM 1623 N N . GLU A 1 209 ? -41.295 5.325 47.608 1.00 93.75 209 GLU A N 1
ATOM 1624 C CA . GLU A 1 209 ? -42.719 5.287 47.977 1.00 93.75 209 GLU A CA 1
ATOM 1625 C C . GLU A 1 209 ? -42.996 4.331 49.154 1.00 93.75 209 GLU A C 1
ATOM 1627 O O . GLU A 1 209 ? -43.783 4.625 50.063 1.00 93.75 209 GLU A O 1
ATOM 1632 N N . LYS A 1 210 ? -42.310 3.181 49.184 1.00 94.12 210 LYS A N 1
ATOM 1633 C CA . LYS A 1 210 ? -42.405 2.232 50.303 1.00 94.12 210 LYS A CA 1
ATOM 1634 C C . LYS A 1 210 ? -41.804 2.800 51.588 1.00 94.12 210 LYS A C 1
ATOM 1636 O O . LYS A 1 210 ? -42.391 2.618 52.653 1.00 94.12 210 LYS A O 1
ATOM 1641 N N . LEU A 1 211 ? -40.664 3.486 51.511 1.00 94.56 211 LEU A N 1
ATOM 1642 C CA . LEU A 1 211 ? -40.039 4.116 52.677 1.00 94.56 211 LEU A CA 1
ATOM 1643 C C . LEU A 1 211 ? -40.878 5.273 53.225 1.00 94.56 211 LEU A C 1
ATOM 1645 O O . LEU A 1 211 ? -41.016 5.375 54.443 1.00 94.56 211 LEU A O 1
ATOM 1649 N N . ASP A 1 212 ? -41.511 6.068 52.363 1.00 91.94 212 ASP A N 1
ATOM 1650 C CA . ASP A 1 212 ? -42.447 7.122 52.775 1.00 91.94 212 ASP A CA 1
ATOM 1651 C C . ASP A 1 212 ? -43.622 6.537 53.578 1.00 91.94 212 ASP A C 1
ATOM 1653 O O . ASP A 1 212 ? -44.012 7.068 54.622 1.00 91.94 212 ASP A O 1
ATOM 1657 N N . THR A 1 213 ? -44.123 5.370 53.161 1.00 94.81 213 THR A N 1
ATOM 1658 C CA . THR A 1 213 ? -45.151 4.627 53.907 1.00 94.81 213 THR A CA 1
ATOM 1659 C C . THR A 1 213 ? -44.639 4.173 55.282 1.00 94.81 213 THR A C 1
ATOM 1661 O O . THR A 1 213 ? -45.346 4.304 56.282 1.00 94.81 213 THR A O 1
ATOM 1664 N N . VAL A 1 214 ? -43.398 3.681 55.370 1.00 94.62 214 VAL A N 1
ATOM 1665 C CA . VAL A 1 214 ? -42.777 3.276 56.647 1.00 94.62 214 VAL A CA 1
ATOM 1666 C C . VAL A 1 214 ? -42.584 4.473 57.582 1.00 94.62 214 VAL A C 1
ATOM 1668 O O . VAL A 1 214 ? -42.837 4.349 58.781 1.00 94.62 214 VAL A O 1
ATOM 1671 N N . ILE A 1 215 ? -42.178 5.635 57.058 1.00 93.94 215 ILE A N 1
ATOM 1672 C CA . ILE A 1 215 ? -42.060 6.878 57.837 1.00 93.94 215 ILE A CA 1
ATOM 1673 C C . ILE A 1 215 ? -43.421 7.254 58.429 1.00 93.94 215 ILE A C 1
ATOM 1675 O O . ILE A 1 215 ? -43.508 7.522 59.630 1.00 93.94 215 ILE A O 1
ATOM 1679 N N . LEU A 1 216 ? -44.485 7.216 57.620 1.00 94.56 216 LEU A N 1
ATOM 1680 C CA . LEU A 1 216 ? -45.844 7.503 58.079 1.00 94.56 216 LEU A CA 1
ATOM 1681 C C . LEU A 1 216 ? -46.275 6.542 59.197 1.00 94.56 216 LEU A C 1
ATOM 1683 O O . LEU A 1 216 ? -46.735 6.984 60.249 1.00 94.56 216 LEU A O 1
ATOM 1687 N N . MET A 1 217 ? -46.073 5.234 59.011 1.00 94.44 217 MET A N 1
ATOM 1688 C CA . MET A 1 217 ? -46.397 4.226 60.029 1.00 94.44 217 MET A CA 1
ATOM 1689 C C . MET A 1 217 ? -45.601 4.435 61.323 1.00 94.44 217 MET A C 1
ATOM 1691 O O . MET A 1 217 ? -46.162 4.341 62.413 1.00 94.44 217 MET A O 1
ATOM 1695 N N . SER A 1 218 ? -44.308 4.753 61.219 1.00 94.94 218 SER A N 1
ATOM 1696 C CA . SER A 1 218 ? -43.455 5.055 62.373 1.00 94.94 218 SER A CA 1
ATOM 1697 C C . SER A 1 218 ? -43.948 6.288 63.139 1.00 94.94 218 SER A C 1
ATOM 1699 O O . SER A 1 218 ? -43.991 6.279 64.372 1.00 94.94 218 SER A O 1
ATOM 1701 N N . SER A 1 219 ? -44.397 7.326 62.422 1.00 94.19 219 SER A N 1
ATOM 1702 C CA . SER A 1 219 ? -45.010 8.516 63.023 1.00 94.19 219 SER A CA 1
ATOM 1703 C C . SER A 1 219 ? -46.263 8.158 63.822 1.00 94.19 219 SER A C 1
ATOM 1705 O O . SER A 1 219 ? -46.375 8.543 64.985 1.00 94.19 219 SER A O 1
ATOM 1707 N N . VAL A 1 220 ? -47.158 7.345 63.248 1.00 96.19 220 VAL A N 1
ATOM 1708 C CA . VAL A 1 220 ? -48.371 6.866 63.933 1.00 96.19 220 VAL A CA 1
ATOM 1709 C C . VAL A 1 220 ? -48.020 6.050 65.182 1.00 96.19 220 VAL A C 1
ATOM 1711 O O . VAL A 1 220 ? -48.616 6.258 66.236 1.00 96.19 220 VAL A O 1
ATOM 1714 N N . ILE A 1 221 ? -47.019 5.163 65.119 1.00 94.06 221 ILE A N 1
ATOM 1715 C CA . ILE A 1 221 ? -46.565 4.388 66.289 1.00 94.06 221 ILE A CA 1
ATOM 1716 C C . ILE A 1 221 ? -46.018 5.313 67.383 1.00 94.06 221 ILE A C 1
ATOM 1718 O O . ILE A 1 221 ? -46.311 5.105 68.560 1.00 94.06 221 ILE A O 1
ATOM 1722 N N . SER A 1 222 ? -45.242 6.335 67.013 1.00 94.12 222 SER A N 1
ATOM 1723 C CA . SER A 1 222 ? -44.717 7.327 67.959 1.00 94.12 222 SER A CA 1
ATOM 1724 C C . SER A 1 222 ? -45.846 8.105 68.643 1.00 94.12 222 SER A C 1
ATOM 1726 O O . SER A 1 222 ? -45.825 8.269 69.865 1.00 94.12 222 SER A O 1
ATOM 1728 N N . GLU A 1 223 ? -46.874 8.511 67.892 1.00 94.88 223 GLU A N 1
ATOM 1729 C CA . GLU A 1 223 ? -48.073 9.159 68.437 1.00 94.88 223 GLU A CA 1
ATOM 1730 C C . GLU A 1 223 ? -48.855 8.232 69.378 1.00 94.88 223 GLU A C 1
ATOM 1732 O O . GLU A 1 223 ? -49.187 8.630 70.498 1.00 94.88 223 GLU A O 1
ATOM 1737 N N . MET A 1 224 ? -49.095 6.978 68.980 1.00 93.94 224 MET A N 1
ATOM 1738 C CA . MET A 1 224 ? -49.765 5.976 69.820 1.00 93.94 224 MET A CA 1
ATOM 1739 C C . MET A 1 224 ? -48.980 5.697 71.107 1.00 93.94 224 MET A C 1
ATOM 1741 O O . MET A 1 224 ? -49.565 5.583 72.188 1.00 93.94 224 MET A O 1
ATOM 1745 N N . ALA A 1 225 ? -47.652 5.615 71.019 1.00 94.62 225 ALA A N 1
ATOM 1746 C CA . ALA A 1 225 ? -46.773 5.442 72.167 1.00 94.62 225 ALA A CA 1
ATOM 1747 C C . ALA A 1 225 ? -46.827 6.660 73.104 1.00 94.62 225 ALA A C 1
ATOM 1749 O O . ALA A 1 225 ? -46.952 6.491 74.316 1.00 94.62 225 ALA A O 1
ATOM 1750 N N . ALA A 1 226 ? -46.822 7.883 72.567 1.00 92.88 226 ALA A N 1
ATOM 1751 C CA . ALA A 1 226 ? -46.967 9.102 73.359 1.00 92.88 226 ALA A CA 1
ATOM 1752 C C . ALA A 1 226 ? -48.325 9.163 74.084 1.00 92.88 226 ALA A C 1
ATOM 1754 O O . ALA A 1 226 ? -48.374 9.458 75.281 1.00 92.88 226 ALA A O 1
ATOM 1755 N N . GLN A 1 227 ? -49.418 8.812 73.396 1.00 94.69 227 GLN A N 1
ATOM 1756 C CA . GLN A 1 227 ? -50.754 8.714 73.997 1.00 94.69 227 GLN A CA 1
ATOM 1757 C C . GLN A 1 227 ? -50.814 7.640 75.092 1.00 94.69 227 GLN A C 1
ATOM 1759 O O . GLN A 1 227 ? -51.338 7.891 76.176 1.00 94.69 227 GLN A O 1
ATOM 1764 N N . THR A 1 228 ? -50.226 6.465 74.850 1.00 94.38 228 THR A N 1
ATOM 1765 C CA . THR A 1 228 ? -50.172 5.365 75.829 1.00 94.38 228 THR A CA 1
ATOM 1766 C C . THR A 1 228 ? -49.351 5.755 77.057 1.00 94.38 228 THR A C 1
ATOM 1768 O O . THR A 1 228 ? -49.753 5.484 78.188 1.00 94.38 228 THR A O 1
ATOM 1771 N N . ASN A 1 229 ? -48.233 6.458 76.860 1.00 91.75 229 ASN A N 1
ATOM 1772 C CA . ASN A 1 229 ? -47.415 6.993 77.943 1.00 91.75 229 ASN A CA 1
ATOM 1773 C C . ASN A 1 229 ? -48.221 7.987 78.799 1.00 91.75 229 ASN A C 1
ATOM 1775 O O . ASN A 1 229 ? -48.221 7.871 80.024 1.00 91.75 229 ASN A O 1
ATOM 1779 N N . LEU A 1 230 ? -48.981 8.898 78.183 1.00 93.44 230 LEU A N 1
ATOM 1780 C CA . LEU A 1 230 ? -49.877 9.811 78.906 1.00 93.44 230 LEU A CA 1
ATOM 1781 C C . LEU A 1 230 ? -50.978 9.065 79.678 1.00 93.44 230 LEU A C 1
ATOM 1783 O O . LEU A 1 230 ? -51.203 9.363 80.852 1.00 93.44 230 LEU A O 1
ATOM 1787 N N . LEU A 1 231 ? -51.613 8.056 79.069 1.00 92.56 231 LEU A N 1
ATOM 1788 C CA . LEU A 1 231 ? -52.593 7.202 79.752 1.00 92.56 231 LEU A CA 1
ATOM 1789 C C . LEU A 1 231 ? -51.981 6.492 80.966 1.00 92.56 231 LEU A C 1
ATOM 1791 O O . LEU A 1 231 ? -52.587 6.464 82.034 1.00 92.56 231 LEU A O 1
ATOM 1795 N N . SER A 1 232 ? -50.772 5.948 80.817 1.00 93.56 232 SER A N 1
ATOM 1796 C CA . SER A 1 232 ? -50.072 5.227 81.883 1.00 93.56 232 SER A CA 1
ATOM 1797 C C . SER A 1 232 ? -49.698 6.136 83.058 1.00 93.56 232 SER A C 1
ATOM 1799 O O . SER A 1 232 ? -49.786 5.724 84.214 1.00 93.56 232 SER A O 1
ATOM 1801 N N . ILE A 1 233 ? -49.350 7.398 82.786 1.00 89.69 233 ILE A N 1
ATOM 1802 C CA . ILE A 1 233 ? -49.092 8.407 83.819 1.00 89.69 233 ILE A CA 1
ATOM 1803 C C . ILE A 1 233 ? -50.383 8.701 84.584 1.00 89.69 233 ILE A C 1
ATOM 1805 O O . ILE A 1 233 ? -50.378 8.649 85.813 1.00 89.69 233 ILE A O 1
ATOM 1809 N N . ASN A 1 234 ? -51.496 8.922 83.878 1.00 90.44 234 ASN A N 1
ATOM 1810 C CA . ASN A 1 234 ? -52.801 9.133 84.508 1.00 90.44 234 ASN A CA 1
ATOM 1811 C C . ASN A 1 234 ? -53.225 7.924 85.360 1.00 90.44 234 ASN A C 1
ATOM 1813 O O . ASN A 1 234 ? -53.683 8.094 86.488 1.00 90.44 234 ASN A O 1
ATOM 1817 N N . ALA A 1 235 ? -53.000 6.701 84.869 1.00 89.81 235 ALA A N 1
ATOM 1818 C CA . ALA A 1 235 ? -53.274 5.472 85.613 1.00 89.81 235 ALA A CA 1
ATOM 1819 C C . ALA A 1 235 ? -52.370 5.312 86.848 1.00 89.81 235 ALA A C 1
ATOM 1821 O O . ALA A 1 235 ? -52.841 4.884 87.897 1.00 89.81 235 ALA A O 1
ATOM 1822 N N . THR A 1 236 ? -51.093 5.696 86.755 1.00 90.44 236 THR A N 1
ATOM 1823 C CA . THR A 1 236 ? -50.152 5.686 87.889 1.00 90.44 236 THR A CA 1
ATOM 1824 C C . THR A 1 236 ? -50.601 6.663 88.981 1.00 90.44 236 THR A C 1
ATOM 1826 O O . THR A 1 236 ? -50.555 6.328 90.164 1.00 90.44 236 THR A O 1
ATOM 1829 N N . ILE A 1 237 ? -51.073 7.853 88.591 1.00 87.00 237 ILE A N 1
ATOM 1830 C CA . ILE A 1 237 ? -51.608 8.865 89.513 1.00 87.00 237 ILE A CA 1
ATOM 1831 C C . ILE A 1 237 ? -52.853 8.330 90.232 1.00 87.00 237 ILE A C 1
ATOM 1833 O O . ILE A 1 237 ? -52.924 8.389 91.460 1.00 87.00 237 ILE A O 1
ATOM 1837 N N . GLU A 1 238 ? -53.813 7.761 89.498 1.00 89.81 238 GLU A N 1
ATOM 1838 C CA . GLU A 1 238 ? -55.053 7.261 90.106 1.00 89.81 238 GLU A CA 1
ATOM 1839 C C . GLU A 1 238 ? -54.805 6.007 90.968 1.00 89.81 238 GLU A C 1
ATOM 1841 O O . GLU A 1 238 ? -55.407 5.850 92.031 1.00 89.81 238 GLU A O 1
ATOM 1846 N N . ALA A 1 239 ? -53.840 5.161 90.588 1.00 88.44 239 ALA A N 1
ATOM 1847 C CA . ALA A 1 239 ? -53.391 4.033 91.400 1.00 88.44 239 ALA A CA 1
ATOM 1848 C C . ALA A 1 239 ? -52.744 4.479 92.724 1.00 88.44 239 ALA A C 1
ATOM 1850 O O . ALA A 1 239 ? -52.998 3.869 93.762 1.00 88.44 239 ALA A O 1
ATOM 1851 N N . ALA A 1 240 ? -51.955 5.560 92.718 1.00 85.75 240 ALA A N 1
ATOM 1852 C CA . ALA A 1 240 ? -51.397 6.145 93.939 1.00 85.75 240 ALA A CA 1
ATOM 1853 C C . ALA A 1 240 ? -52.494 6.727 94.851 1.00 85.75 240 ALA A C 1
ATOM 1855 O O . ALA A 1 240 ? -52.430 6.601 96.073 1.00 85.75 240 ALA A O 1
ATOM 1856 N N . LYS A 1 241 ? -53.534 7.315 94.254 1.00 87.44 241 LYS A N 1
ATOM 1857 C CA . LYS A 1 241 ? -54.684 7.900 94.956 1.00 87.44 241 LYS A CA 1
ATOM 1858 C C . LYS A 1 241 ? -55.577 6.851 95.633 1.00 87.44 241 LYS A C 1
ATOM 1860 O O . LYS A 1 241 ? -56.163 7.138 96.672 1.00 87.44 241 LYS A O 1
ATOM 1865 N N . ALA A 1 242 ? -55.640 5.633 95.091 1.00 87.31 242 ALA A N 1
ATOM 1866 C CA . ALA A 1 242 ? -56.356 4.497 95.680 1.00 87.31 242 ALA A CA 1
ATOM 1867 C C . ALA A 1 242 ? -55.611 3.811 96.853 1.00 87.31 242 ALA A C 1
ATOM 1869 O O . ALA A 1 242 ? -56.144 2.877 97.460 1.00 87.31 242 ALA A O 1
ATOM 1870 N N . GLY A 1 243 ? -54.391 4.253 97.192 1.00 83.94 243 GLY A N 1
ATOM 1871 C CA . GLY A 1 243 ? -53.620 3.736 98.327 1.00 83.94 243 GLY A CA 1
ATOM 1872 C C . GLY A 1 243 ? -53.263 2.250 98.189 1.00 83.94 243 GLY A C 1
ATOM 1873 O O . GLY A 1 243 ? -52.789 1.809 97.143 1.00 83.94 243 GLY A O 1
ATOM 1874 N N . GLU A 1 244 ? -53.492 1.456 99.241 1.00 80.25 244 GLU A N 1
ATOM 1875 C CA . GLU A 1 244 ? -53.167 0.016 99.253 1.00 80.25 244 GLU A CA 1
ATOM 1876 C C . GLU A 1 244 ? -53.944 -0.792 98.196 1.00 80.25 244 GLU A C 1
ATOM 1878 O O . GLU A 1 244 ? -53.396 -1.735 97.623 1.00 80.25 244 GLU A O 1
ATOM 1883 N N . TYR A 1 245 ? -55.176 -0.389 97.860 1.00 82.50 245 TYR A N 1
ATOM 1884 C CA . TYR A 1 245 ? -56.006 -1.073 96.859 1.00 82.50 245 TYR A CA 1
ATOM 1885 C C . TYR A 1 245 ? -55.519 -0.853 95.414 1.00 82.50 245 TYR A C 1
ATOM 1887 O O . TYR A 1 245 ? -55.822 -1.654 94.532 1.00 82.50 245 TYR A O 1
ATOM 1895 N N . GLY A 1 246 ? -54.741 0.207 95.155 1.00 85.12 246 GLY A N 1
ATOM 1896 C CA . GLY A 1 246 ? -54.214 0.552 93.826 1.00 85.12 246 GLY A CA 1
ATOM 1897 C C . GLY A 1 246 ? -52.848 -0.057 93.502 1.00 85.12 246 GLY A C 1
ATOM 1898 O O . GLY A 1 246 ? -52.330 0.121 92.400 1.00 85.12 246 GLY A O 1
ATOM 1899 N N . ARG A 1 247 ? -52.244 -0.795 94.438 1.00 82.31 247 ARG A N 1
ATOM 1900 C CA . ARG A 1 247 ? -50.842 -1.226 94.361 1.00 82.31 247 ARG A CA 1
ATOM 1901 C C . ARG A 1 247 ? -50.546 -2.139 93.163 1.00 82.31 247 ARG A C 1
ATOM 1903 O O . ARG A 1 247 ? -49.539 -1.944 92.489 1.00 82.31 247 ARG A O 1
ATOM 1910 N N . GLY A 1 248 ? -51.446 -3.076 92.847 1.00 86.06 248 GLY A N 1
ATOM 1911 C CA . GLY A 1 248 ? -51.338 -3.919 91.64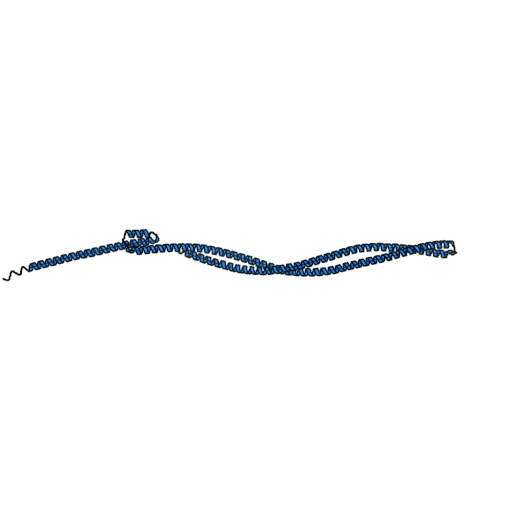6 1.00 86.06 248 GLY A CA 1
ATOM 1912 C C . GLY A 1 248 ? -51.521 -3.132 90.341 1.00 86.06 248 GLY A C 1
ATOM 1913 O O . GLY A 1 248 ? -50.799 -3.358 89.374 1.00 86.06 248 GLY A O 1
ATOM 1914 N N . PHE A 1 249 ? -52.424 -2.147 90.338 1.00 88.00 249 PHE A N 1
ATOM 1915 C CA . PHE A 1 249 ? -52.668 -1.266 89.191 1.00 88.00 249 PHE A CA 1
ATOM 1916 C C . PHE A 1 249 ? -51.473 -0.346 88.900 1.00 88.00 249 PHE A C 1
ATOM 1918 O O . PHE A 1 249 ? -51.141 -0.117 87.740 1.00 88.00 249 PHE A O 1
ATOM 1925 N N . SER A 1 250 ? -50.786 0.127 89.944 1.00 88.56 250 SER A N 1
ATOM 1926 C CA . SER A 1 250 ? -49.581 0.958 89.829 1.00 88.56 250 SER A CA 1
ATOM 1927 C C . SER A 1 250 ? -48.429 0.217 89.138 1.00 88.56 250 SER A C 1
ATOM 1929 O O . SER A 1 250 ? -47.766 0.779 88.269 1.00 88.56 250 SER A O 1
ATOM 1931 N N . VAL A 1 251 ? -48.237 -1.074 89.447 1.00 89.31 251 VAL A N 1
ATOM 1932 C CA . VAL A 1 251 ? -47.224 -1.915 88.781 1.00 89.31 251 VAL A CA 1
ATOM 1933 C C . VAL A 1 251 ? -47.533 -2.063 87.289 1.00 89.31 251 VAL A C 1
ATOM 1935 O O . VAL A 1 251 ? -46.652 -1.864 86.456 1.00 89.31 251 VAL A O 1
ATOM 1938 N N . VAL A 1 252 ? -48.792 -2.343 86.938 1.00 92.12 252 VAL A N 1
ATOM 1939 C CA . VAL A 1 252 ? -49.218 -2.476 85.534 1.00 92.12 252 VAL A CA 1
ATOM 1940 C C . VAL A 1 252 ? -49.092 -1.145 84.780 1.00 92.12 252 VAL A C 1
ATOM 1942 O O . VAL A 1 252 ? -48.649 -1.129 83.632 1.00 92.12 252 VAL A O 1
ATOM 1945 N N . ALA A 1 253 ? -49.428 -0.018 85.414 1.00 91.75 253 ALA A N 1
ATOM 1946 C CA . ALA A 1 253 ? -49.265 1.311 84.828 1.00 91.75 253 ALA A CA 1
ATOM 1947 C C . ALA A 1 253 ? -47.783 1.670 84.601 1.00 91.75 253 ALA A C 1
ATOM 1949 O O . ALA A 1 253 ? -47.439 2.215 83.552 1.00 91.75 253 ALA A O 1
ATOM 1950 N N . GLY A 1 254 ? -46.894 1.305 85.533 1.00 90.25 254 GLY A N 1
ATOM 1951 C CA . GLY A 1 254 ? -45.445 1.451 85.374 1.00 90.25 254 GLY A CA 1
ATOM 1952 C C . GLY A 1 254 ? -44.884 0.627 84.210 1.00 90.25 254 GLY A C 1
ATOM 1953 O O . GLY A 1 254 ? -44.085 1.140 83.424 1.00 90.25 254 GLY A O 1
ATOM 1954 N N . GLU A 1 255 ? -45.355 -0.609 84.040 1.00 92.75 255 GLU A N 1
ATOM 1955 C CA . GLU A 1 255 ? -44.955 -1.466 82.917 1.00 92.75 255 GLU A CA 1
ATOM 1956 C C . GLU A 1 255 ? -45.476 -0.923 81.575 1.00 92.75 255 GLU A C 1
ATOM 1958 O O . GLU A 1 255 ? -44.722 -0.839 80.604 1.00 92.75 255 GLU A O 1
ATOM 1963 N N . MET A 1 256 ? -46.731 -0.449 81.526 1.00 93.94 256 MET A N 1
ATOM 1964 C CA . MET A 1 256 ? -47.285 0.234 80.346 1.00 93.94 256 MET A CA 1
ATOM 1965 C C . MET A 1 256 ? -46.478 1.481 79.971 1.00 93.94 256 MET A C 1
ATOM 1967 O O . MET A 1 256 ? -46.222 1.710 78.788 1.00 93.94 256 MET A O 1
ATOM 1971 N N . LYS A 1 257 ? -46.039 2.265 80.963 1.00 92.06 257 LYS A N 1
ATOM 1972 C CA . LYS A 1 257 ? -45.187 3.439 80.747 1.00 92.06 257 LYS A CA 1
ATOM 1973 C C . LYS A 1 257 ? -43.859 3.054 80.101 1.00 92.06 257 LYS A C 1
ATOM 1975 O O . LYS A 1 257 ? -43.469 3.649 79.096 1.00 92.06 257 LYS A O 1
ATOM 1980 N N . MET A 1 258 ? -43.175 2.045 80.645 1.00 93.50 258 MET A N 1
ATOM 1981 C CA . MET A 1 258 ? -41.916 1.561 80.074 1.00 93.50 258 MET A CA 1
ATOM 1982 C C . MET A 1 258 ? -42.109 1.029 78.652 1.00 93.50 258 MET A C 1
ATOM 1984 O O . MET A 1 258 ? -41.303 1.339 77.774 1.00 93.50 258 MET A O 1
ATOM 1988 N N . LEU A 1 259 ? -43.189 0.285 78.392 1.00 94.06 259 LEU A N 1
ATOM 1989 C CA . LEU A 1 259 ? -43.491 -0.253 77.065 1.00 94.06 259 LEU A CA 1
ATOM 1990 C C . LEU A 1 259 ? -43.766 0.858 76.039 1.00 94.06 259 LEU A C 1
ATOM 1992 O O . LEU A 1 259 ? -43.286 0.789 74.904 1.00 94.06 259 LEU A O 1
ATOM 1996 N N . ALA A 1 260 ? -44.478 1.909 76.450 1.00 93.81 260 ALA A N 1
ATOM 1997 C CA . ALA A 1 260 ? -44.727 3.091 75.635 1.00 93.81 260 ALA A CA 1
ATOM 1998 C C . ALA A 1 260 ? -43.424 3.846 75.312 1.00 93.81 260 ALA A C 1
ATOM 2000 O O . ALA A 1 260 ? -43.147 4.130 74.149 1.00 93.81 260 ALA A O 1
ATOM 2001 N N . GLN A 1 261 ? -42.562 4.083 76.306 1.00 93.44 261 GLN A N 1
ATOM 2002 C CA . GLN A 1 261 ? -41.250 4.712 76.093 1.00 93.44 261 GLN A CA 1
ATOM 2003 C C . GLN A 1 261 ? -40.346 3.882 75.167 1.00 93.44 261 GLN A C 1
ATOM 2005 O O . GLN A 1 261 ? -39.680 4.433 74.282 1.00 93.44 261 GLN A O 1
ATOM 2010 N N . ARG A 1 262 ? -40.351 2.549 75.317 1.00 95.31 262 ARG A N 1
ATOM 2011 C CA . ARG A 1 262 ? -39.629 1.634 74.419 1.00 95.31 262 ARG A CA 1
ATOM 2012 C C . ARG A 1 262 ? -40.163 1.719 72.992 1.00 95.31 262 ARG A C 1
ATOM 2014 O O . ARG A 1 262 ? -39.367 1.834 72.067 1.00 95.31 262 ARG A O 1
ATOM 2021 N N . SER A 1 263 ? -41.485 1.736 72.823 1.00 94.94 263 SER A N 1
ATOM 2022 C CA . SER A 1 263 ? -42.139 1.849 71.510 1.00 94.94 263 SER A CA 1
ATOM 2023 C C . SER A 1 263 ? -41.795 3.166 70.814 1.00 94.94 263 SER A C 1
ATOM 2025 O O . SER A 1 263 ? -41.457 3.162 69.633 1.00 94.94 263 SER A O 1
ATOM 2027 N N . GLN A 1 264 ? -41.785 4.279 71.552 1.00 93.38 264 GLN A N 1
ATOM 2028 C CA . GLN A 1 264 ? -41.400 5.583 71.013 1.00 93.38 264 GLN A CA 1
ATOM 2029 C C . GLN A 1 264 ? -39.923 5.622 70.593 1.00 93.38 264 GLN A C 1
ATOM 2031 O O . GLN A 1 264 ? -39.592 6.118 69.518 1.00 93.38 264 GLN A O 1
ATOM 2036 N N . THR A 1 265 ? -39.036 5.034 71.399 1.00 95.19 265 THR A N 1
ATOM 2037 C CA . THR A 1 265 ? -37.605 4.920 71.066 1.00 95.19 265 THR A CA 1
ATOM 2038 C C . THR A 1 265 ? -37.385 4.055 69.820 1.00 95.19 265 THR A C 1
ATOM 2040 O O . THR A 1 265 ? -36.581 4.400 68.949 1.00 95.19 265 THR A O 1
ATOM 2043 N N . SER A 1 266 ? -38.119 2.945 69.696 1.00 94.88 266 SER A N 1
ATOM 2044 C CA . SER A 1 266 ? -38.078 2.085 68.511 1.00 94.88 266 SER A CA 1
ATOM 2045 C C . SER A 1 266 ? -38.588 2.805 67.262 1.00 94.88 266 SER A C 1
ATOM 2047 O O . SER A 1 266 ? -37.912 2.756 66.238 1.00 94.88 266 SER A O 1
ATOM 2049 N N . ALA A 1 267 ? -39.708 3.530 67.349 1.00 93.94 267 ALA A N 1
ATOM 2050 C CA . ALA A 1 267 ? -40.225 4.342 66.245 1.00 93.94 267 ALA A CA 1
ATOM 2051 C C . ALA A 1 267 ? -39.206 5.406 65.800 1.00 93.94 267 ALA A C 1
ATOM 2053 O O . ALA A 1 267 ? -38.881 5.510 64.619 1.00 93.94 267 ALA A O 1
ATOM 2054 N N . GLN A 1 268 ? -38.589 6.127 66.741 1.00 93.31 268 GLN A N 1
ATOM 2055 C CA . GLN A 1 268 ? -37.546 7.101 66.406 1.00 93.31 268 GLN A CA 1
ATOM 2056 C C . GLN A 1 268 ? -36.342 6.449 65.710 1.00 93.31 268 GLN A C 1
ATOM 2058 O O . GLN A 1 268 ? -35.789 7.007 64.762 1.00 93.31 268 GLN A O 1
ATOM 2063 N N . THR A 1 269 ? -35.946 5.255 66.157 1.00 95.38 269 THR A N 1
ATOM 2064 C CA . THR A 1 269 ? -34.853 4.496 65.536 1.00 95.38 269 THR A CA 1
ATOM 2065 C C . THR A 1 269 ? -35.201 4.096 64.102 1.00 95.38 269 THR A C 1
ATOM 2067 O O . THR A 1 269 ? -34.364 4.262 63.216 1.00 95.38 269 THR A O 1
ATOM 2070 N N . ILE A 1 270 ? -36.435 3.634 63.857 1.00 95.25 270 ILE A N 1
ATOM 2071 C CA . ILE A 1 270 ? -36.940 3.328 62.509 1.00 95.25 270 ILE A CA 1
ATOM 2072 C C . ILE A 1 270 ? -36.877 4.579 61.632 1.00 95.25 270 ILE A C 1
ATOM 2074 O O . ILE A 1 270 ? -36.296 4.524 60.556 1.00 95.25 270 ILE A O 1
ATOM 2078 N N . THR A 1 271 ? -37.383 5.721 62.104 1.00 93.44 271 THR A N 1
ATOM 2079 C CA . THR A 1 271 ? -37.360 6.983 61.347 1.00 93.44 271 THR A CA 1
ATOM 2080 C C . THR A 1 271 ? -35.937 7.407 60.979 1.00 93.44 271 THR A C 1
ATOM 2082 O O . THR A 1 271 ? -35.676 7.758 59.829 1.00 93.44 271 THR A O 1
ATOM 2085 N N . ASN A 1 272 ? -34.997 7.327 61.926 1.00 94.19 272 ASN A N 1
ATOM 2086 C CA . ASN A 1 272 ? -33.596 7.664 61.673 1.00 94.19 272 ASN A CA 1
ATOM 2087 C C . ASN A 1 272 ? -32.965 6.722 60.635 1.00 94.19 272 ASN A C 1
ATOM 2089 O O . ASN A 1 272 ? -32.265 7.187 59.739 1.00 94.19 272 ASN A O 1
ATOM 2093 N N . LYS A 1 273 ? -33.234 5.412 60.727 1.00 94.94 273 LYS A N 1
ATOM 2094 C CA . LYS A 1 273 ? -32.733 4.428 59.758 1.00 94.94 273 LYS A CA 1
ATOM 2095 C C . LYS A 1 273 ? -33.348 4.597 58.378 1.00 94.94 273 LYS A C 1
ATOM 2097 O O . LYS A 1 273 ? -32.624 4.524 57.394 1.00 94.94 273 LYS A O 1
ATOM 2102 N N . THR A 1 274 ? -34.641 4.885 58.288 1.00 94.88 274 THR A N 1
ATOM 2103 C CA . THR A 1 274 ? -35.278 5.162 57.000 1.00 94.88 274 THR A CA 1
ATOM 2104 C C . THR A 1 274 ? -34.693 6.413 56.350 1.00 94.88 274 THR A C 1
ATOM 2106 O O . THR A 1 274 ? -34.426 6.396 55.155 1.00 94.88 274 THR A O 1
ATOM 2109 N N . LYS A 1 275 ? -34.401 7.461 57.132 1.00 92.25 275 LYS A N 1
ATOM 2110 C CA . LYS A 1 275 ? -33.735 8.666 56.621 1.00 92.25 275 LYS A CA 1
ATOM 2111 C C . LYS A 1 275 ? -32.345 8.367 56.045 1.00 92.25 275 LYS A C 1
ATOM 2113 O O . LYS A 1 275 ? -32.043 8.819 54.948 1.00 92.25 275 LYS A O 1
ATOM 2118 N N . GLU A 1 276 ? -31.539 7.570 56.749 1.00 94.88 276 GLU A N 1
ATOM 2119 C CA . GLU A 1 276 ? -30.222 7.110 56.274 1.00 94.88 276 GLU A CA 1
ATOM 2120 C C . GLU A 1 276 ? -30.342 6.338 54.945 1.00 94.88 276 GLU A C 1
ATOM 2122 O O . GLU A 1 276 ? -29.555 6.545 54.022 1.00 94.88 276 GLU A O 1
ATOM 2127 N N . VAL A 1 277 ? -31.364 5.484 54.802 1.00 95.31 277 VAL A N 1
ATOM 2128 C CA . VAL A 1 277 ? -31.634 4.778 53.539 1.00 95.31 277 VAL A CA 1
ATOM 2129 C C . VAL A 1 277 ? -32.024 5.758 52.428 1.00 95.31 277 VAL A C 1
ATOM 2131 O O . VAL A 1 277 ? -31.485 5.649 51.330 1.00 95.31 277 VAL A O 1
ATOM 2134 N N . THR A 1 278 ? -32.895 6.735 52.694 1.00 91.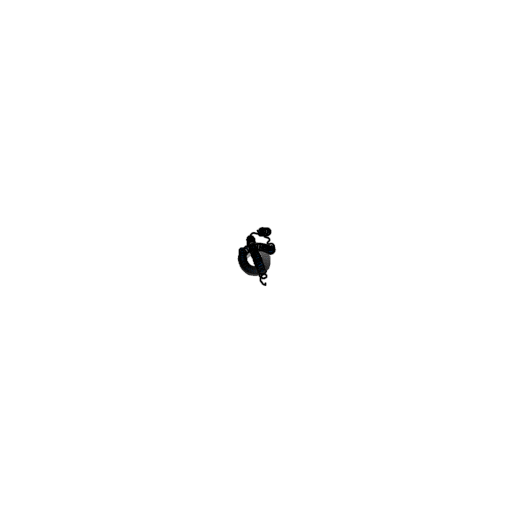94 278 THR A N 1
ATOM 2135 C CA . THR A 1 278 ? -33.291 7.749 51.701 1.00 91.94 278 THR A CA 1
ATOM 2136 C C . THR A 1 278 ? -32.105 8.603 51.238 1.00 91.94 278 THR A C 1
ATOM 2138 O O . THR A 1 278 ? -31.976 8.878 50.047 1.00 91.94 278 THR A O 1
ATOM 2141 N N . GLU A 1 279 ? -31.207 8.992 52.147 1.00 92.69 279 GLU A N 1
ATOM 2142 C CA . GLU A 1 279 ? -29.975 9.718 51.803 1.00 92.69 279 GLU A CA 1
ATOM 2143 C C . GLU A 1 279 ? -29.067 8.878 50.886 1.00 92.69 279 GLU A C 1
ATOM 2145 O O . GLU A 1 279 ? -28.594 9.371 49.860 1.00 92.69 279 GLU A O 1
ATOM 2150 N N . ASN A 1 280 ? -28.898 7.586 51.189 1.00 93.81 280 ASN A N 1
ATOM 2151 C CA . ASN A 1 280 ? -28.151 6.666 50.329 1.00 93.81 280 ASN A CA 1
ATOM 2152 C C . ASN A 1 280 ? -28.809 6.492 48.952 1.00 93.81 280 ASN A C 1
ATOM 2154 O O . ASN A 1 280 ? -28.110 6.432 47.943 1.00 93.81 280 ASN A O 1
ATOM 2158 N N . MET A 1 281 ? -30.141 6.444 48.882 1.00 93.69 281 MET A N 1
ATOM 2159 C CA . MET A 1 281 ? -30.860 6.350 47.608 1.00 93.69 281 MET A CA 1
ATOM 2160 C C . MET A 1 281 ? -30.604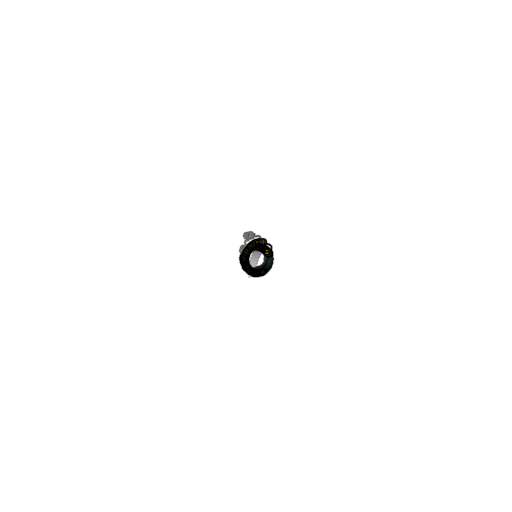 7.561 46.711 1.00 93.69 281 MET A C 1
ATOM 2162 O O . MET A 1 281 ? -30.361 7.377 45.522 1.00 93.69 281 MET A O 1
ATOM 2166 N N . HIS A 1 282 ? -30.579 8.774 47.266 1.00 92.06 282 HIS A N 1
ATOM 2167 C CA . HIS A 1 282 ? -30.242 9.977 46.500 1.00 92.06 282 HIS A CA 1
ATOM 2168 C C . HIS A 1 282 ? -28.818 9.945 45.933 1.00 92.06 282 HIS A C 1
ATOM 2170 O O . HIS A 1 282 ? -28.592 10.379 44.803 1.00 92.06 282 HIS A O 1
ATOM 2176 N N . ALA A 1 283 ? -27.856 9.395 46.680 1.00 93.56 283 ALA A N 1
ATOM 2177 C CA . ALA A 1 283 ? -26.507 9.193 46.157 1.00 93.56 283 ALA A CA 1
ATOM 2178 C C . ALA A 1 283 ? -26.503 8.210 44.972 1.00 93.56 283 ALA A C 1
ATOM 2180 O O . ALA A 1 283 ? -25.869 8.479 43.951 1.00 93.56 283 ALA A O 1
ATOM 2181 N N . VAL A 1 284 ? -27.257 7.106 45.068 1.00 95.19 284 VAL A N 1
ATOM 2182 C CA . VAL A 1 284 ? -27.395 6.140 43.965 1.00 95.19 284 VAL A CA 1
ATOM 2183 C C . VAL A 1 284 ? -28.075 6.778 42.748 1.00 95.19 284 VAL A C 1
ATOM 2185 O O . VAL A 1 284 ? -27.581 6.602 41.639 1.00 95.19 284 VAL A O 1
ATOM 2188 N N . GLU A 1 285 ? -29.143 7.561 42.930 1.00 92.75 285 GLU A N 1
ATOM 2189 C CA . GLU A 1 285 ? -29.795 8.312 41.842 1.00 92.75 285 GLU A CA 1
ATOM 2190 C C . GLU A 1 285 ? -28.795 9.213 41.097 1.00 92.75 285 GLU A C 1
ATOM 2192 O O . GLU A 1 285 ? -28.760 9.198 39.865 1.00 92.75 285 GLU A O 1
ATOM 2197 N N . SER A 1 286 ? -27.932 9.934 41.826 1.00 93.44 286 SER A N 1
ATOM 2198 C CA . SER A 1 286 ? -26.881 10.769 41.226 1.00 93.44 286 SER A CA 1
ATOM 2199 C C . SER A 1 286 ? -25.891 9.945 40.400 1.00 93.44 286 SER A C 1
ATOM 2201 O O . SER A 1 286 ? -25.612 10.297 39.256 1.00 93.44 286 SER A O 1
ATOM 2203 N N . TYR A 1 287 ? -25.390 8.825 40.933 1.00 94.06 287 TYR A N 1
ATOM 2204 C CA . TYR A 1 287 ? -24.463 7.958 40.194 1.00 94.06 287 TYR A CA 1
ATOM 2205 C C . TYR A 1 287 ? -25.090 7.367 38.933 1.00 94.06 287 TYR A C 1
ATOM 2207 O O . TYR A 1 287 ? -24.414 7.180 37.923 1.00 94.06 287 TYR A O 1
ATOM 2215 N N . MET A 1 288 ? -26.389 7.083 38.973 1.00 94.00 288 MET A N 1
ATOM 2216 C CA . MET A 1 288 ? -27.119 6.603 37.809 1.00 94.00 288 MET A CA 1
ATOM 2217 C C . MET A 1 288 ? -27.284 7.683 36.742 1.00 94.00 288 MET A C 1
ATOM 2219 O O . MET A 1 288 ? -27.145 7.382 35.560 1.00 94.00 288 MET A O 1
ATOM 2223 N N . GLN A 1 289 ? -27.534 8.932 37.141 1.00 91.75 289 GLN A N 1
ATOM 2224 C CA . GLN A 1 289 ? -27.582 10.069 36.220 1.00 91.75 289 GLN A CA 1
ATOM 2225 C C . GLN A 1 289 ? -26.242 10.243 35.486 1.00 91.75 289 GLN A C 1
ATOM 2227 O O . GLN A 1 289 ? -26.218 10.378 34.261 1.00 91.75 289 GLN A O 1
ATOM 2232 N N . ASP A 1 290 ? -25.130 10.169 36.221 1.00 94.44 290 ASP A N 1
ATOM 2233 C CA . ASP A 1 290 ? -23.783 10.243 35.648 1.00 94.44 290 ASP A CA 1
ATOM 2234 C C . ASP A 1 290 ? -23.515 9.070 34.693 1.00 94.44 290 ASP A C 1
ATOM 2236 O O . ASP A 1 290 ? -22.973 9.248 33.598 1.00 94.44 290 ASP A O 1
ATOM 2240 N N . ALA A 1 291 ? -23.950 7.863 35.065 1.00 94.69 291 ALA A N 1
ATOM 2241 C CA . ALA A 1 291 ? -23.810 6.674 34.233 1.00 94.69 291 ALA A CA 1
ATOM 2242 C C . ALA A 1 291 ? -24.568 6.787 32.895 1.00 94.69 291 ALA A C 1
ATOM 2244 O O . ALA A 1 291 ? -24.026 6.369 31.871 1.00 94.69 291 ALA A O 1
ATOM 2245 N N . ILE A 1 292 ? -25.755 7.409 32.863 1.00 92.62 292 ILE A N 1
ATOM 2246 C CA . ILE A 1 292 ? -26.471 7.709 31.605 1.00 92.62 292 ILE A CA 1
ATOM 2247 C C . ILE A 1 292 ? -25.632 8.635 30.721 1.00 92.62 292 ILE A C 1
ATOM 2249 O O . ILE A 1 292 ? -25.428 8.344 29.544 1.00 92.62 292 ILE A O 1
ATOM 2253 N N . GLY A 1 293 ? -25.058 9.698 31.295 1.00 92.88 293 GLY A N 1
ATOM 2254 C CA . GLY A 1 293 ? -24.178 10.605 30.555 1.00 92.88 293 GLY A CA 1
ATOM 2255 C C . GLY A 1 293 ? -22.963 9.894 29.943 1.00 92.88 293 GLY A C 1
ATOM 2256 O O . GLY A 1 293 ? -22.580 10.169 28.804 1.00 92.88 293 GLY A O 1
ATOM 2257 N N . HIS A 1 294 ? -22.369 8.936 30.661 1.00 93.69 294 HIS A N 1
ATOM 2258 C CA . HIS A 1 294 ? -21.271 8.115 30.142 1.00 93.69 294 HIS A CA 1
ATOM 2259 C C . HIS A 1 294 ? -21.703 7.140 29.036 1.00 93.69 294 HIS A C 1
ATOM 2261 O O . HIS A 1 294 ? -20.936 6.900 28.097 1.00 93.69 294 HIS A O 1
ATOM 2267 N N . ILE A 1 295 ? -22.916 6.593 29.118 1.00 95.44 295 ILE A N 1
ATOM 2268 C CA . ILE A 1 295 ? -23.497 5.716 28.094 1.00 95.44 295 ILE A CA 1
ATOM 2269 C C . ILE A 1 295 ? -23.756 6.483 26.804 1.00 95.44 295 ILE A C 1
ATOM 2271 O O . ILE A 1 295 ? -23.337 6.018 25.745 1.00 95.44 295 ILE A O 1
ATOM 2275 N N . ASP A 1 296 ? -24.343 7.677 26.884 1.00 92.12 296 ASP A N 1
ATOM 2276 C CA . ASP A 1 296 ? -24.595 8.521 25.711 1.00 92.12 296 ASP A CA 1
ATOM 2277 C C . ASP A 1 296 ? -23.286 8.868 24.991 1.00 92.12 296 ASP A C 1
ATOM 2279 O O . ASP A 1 296 ? -23.156 8.696 23.776 1.00 92.12 296 ASP A O 1
ATOM 2283 N N . GLN A 1 297 ? -22.259 9.270 25.748 1.00 94.94 297 GLN A N 1
ATOM 2284 C CA . GLN A 1 297 ? -20.926 9.521 25.195 1.00 94.94 297 GLN A CA 1
ATOM 2285 C C . GLN A 1 297 ? -20.312 8.268 24.560 1.00 94.94 297 GLN A C 1
ATOM 2287 O O . GLN A 1 297 ? -19.657 8.359 23.519 1.00 94.94 297 GLN A O 1
ATOM 2292 N N . SER A 1 298 ? -20.509 7.099 25.172 1.00 95.06 298 SER A N 1
ATOM 2293 C CA . SER A 1 298 ? -20.031 5.826 24.625 1.00 95.06 298 SER A CA 1
ATOM 2294 C C . SER A 1 298 ? -20.750 5.476 23.322 1.00 95.06 298 SER A C 1
ATOM 2296 O O . SER A 1 298 ? -20.094 5.065 22.367 1.00 95.06 298 SER A O 1
ATOM 2298 N N . GLY A 1 299 ? -22.060 5.722 23.236 1.00 92.69 299 GLY A N 1
ATOM 2299 C CA . GLY A 1 299 ? -22.851 5.554 22.016 1.00 92.69 299 GLY A CA 1
ATOM 2300 C C . GLY A 1 299 ? -22.326 6.406 20.858 1.00 92.69 299 GLY A C 1
ATOM 2301 O O . GLY A 1 299 ? -22.053 5.873 19.783 1.00 92.69 299 GLY A O 1
ATOM 2302 N N . VAL A 1 300 ? -22.080 7.699 21.102 1.00 94.50 300 VAL A N 1
ATOM 2303 C CA . VAL A 1 300 ? -21.502 8.617 20.100 1.00 94.50 300 VAL A CA 1
ATOM 2304 C C . VAL A 1 300 ? -20.119 8.146 19.634 1.00 94.50 300 VAL A C 1
ATOM 2306 O O . VAL A 1 300 ? -19.815 8.177 18.441 1.00 94.50 300 VAL A O 1
ATOM 2309 N N . ARG A 1 301 ? -19.268 7.669 20.553 1.00 95.06 301 ARG A N 1
ATOM 2310 C CA . ARG A 1 301 ? -17.931 7.150 20.208 1.00 95.06 301 ARG A CA 1
ATOM 2311 C C . ARG A 1 301 ? -17.997 5.885 19.355 1.00 95.06 301 ARG A C 1
ATOM 2313 O O . ARG A 1 301 ? -17.210 5.757 18.421 1.00 95.06 301 ARG A O 1
ATOM 2320 N N . VAL A 1 302 ? -18.922 4.972 19.653 1.00 95.50 302 VAL A N 1
ATOM 2321 C CA . VAL A 1 302 ? -19.137 3.757 18.850 1.00 95.50 302 VAL A CA 1
ATOM 2322 C C . VAL A 1 302 ? -19.597 4.120 17.438 1.00 95.50 302 VAL A C 1
ATOM 2324 O O . VAL A 1 302 ? -19.084 3.568 16.468 1.00 95.50 302 VAL A O 1
ATOM 2327 N N . GLU A 1 303 ? -20.509 5.081 17.300 1.00 92.31 303 GLU A N 1
ATOM 2328 C CA . GLU A 1 303 ? -20.992 5.534 15.992 1.00 92.31 303 GLU A CA 1
ATOM 2329 C C . GLU A 1 303 ? -19.889 6.201 15.158 1.00 92.31 303 GLU A C 1
ATOM 2331 O O . GLU A 1 303 ? -19.697 5.850 13.992 1.00 92.31 303 GLU A O 1
ATOM 2336 N N . SER A 1 304 ? -19.085 7.069 15.778 1.00 95.56 304 SER A N 1
ATOM 2337 C CA . SER A 1 304 ? -17.904 7.660 15.140 1.00 95.56 304 SER A CA 1
ATOM 2338 C C . SER A 1 304 ? -16.885 6.594 14.709 1.00 95.56 304 SER A C 1
ATOM 2340 O O . SER A 1 304 ? -16.361 6.652 13.596 1.00 95.56 304 SER A O 1
ATOM 2342 N N . ALA A 1 305 ? -16.636 5.572 15.536 1.00 95.81 305 ALA A N 1
ATOM 2343 C CA . ALA A 1 305 ? -15.749 4.466 15.175 1.00 95.81 305 ALA A CA 1
ATOM 2344 C C . ALA A 1 305 ? -16.269 3.676 13.957 1.00 95.81 305 ALA A C 1
ATOM 2346 O O . ALA A 1 305 ? -15.485 3.336 13.068 1.00 95.81 305 ALA A O 1
ATOM 2347 N N . CYS A 1 306 ? -17.583 3.441 13.868 1.00 93.62 306 CYS A N 1
ATOM 2348 C CA . CYS A 1 306 ? -18.206 2.819 12.697 1.00 93.62 306 CYS A CA 1
ATOM 2349 C C . CYS A 1 306 ? -18.008 3.655 11.423 1.00 93.62 306 CYS A C 1
ATOM 2351 O O . CYS A 1 306 ? -17.690 3.102 10.368 1.00 93.62 306 CYS A O 1
ATOM 2353 N N . GLU A 1 307 ? -18.160 4.980 11.506 1.00 95.00 307 GLU A N 1
ATOM 2354 C CA . GLU A 1 307 ? -17.923 5.878 10.371 1.00 95.00 307 GLU A CA 1
ATOM 2355 C C . GLU A 1 307 ? -16.458 5.837 9.908 1.00 95.00 307 GLU A C 1
ATOM 2357 O O . GLU A 1 307 ? -16.181 5.715 8.710 1.00 95.00 307 GLU A O 1
ATOM 2362 N N . HIS A 1 308 ? -15.510 5.868 10.849 1.00 95.56 308 HIS A N 1
ATOM 2363 C CA . HIS A 1 308 ? -14.086 5.752 10.540 1.00 95.56 308 HIS A CA 1
ATOM 2364 C C . HIS A 1 308 ? -13.746 4.424 9.856 1.00 95.56 308 HIS A C 1
ATOM 2366 O O . HIS A 1 308 ? -13.047 4.436 8.842 1.00 95.56 308 HIS A O 1
ATOM 2372 N N . LEU A 1 309 ? -14.277 3.296 10.340 1.00 95.25 309 LEU A N 1
ATOM 2373 C CA . LEU A 1 309 ? -14.084 1.997 9.688 1.00 95.25 309 LEU A CA 1
ATOM 2374 C C . LEU A 1 309 ? -14.663 1.970 8.271 1.00 95.25 309 LEU A C 1
ATOM 2376 O O . LEU A 1 309 ? -14.012 1.468 7.358 1.00 95.25 309 LEU A O 1
ATOM 2380 N N . ASN A 1 310 ? -15.843 2.551 8.051 1.00 93.62 310 ASN A N 1
ATOM 2381 C CA . ASN A 1 310 ? -16.429 2.640 6.713 1.00 93.62 310 ASN A CA 1
ATOM 2382 C C . ASN A 1 310 ? -15.545 3.456 5.752 1.00 93.62 310 ASN A C 1
ATOM 2384 O O . ASN A 1 310 ? -15.371 3.096 4.587 1.00 93.62 310 ASN A O 1
ATOM 2388 N N . ASN A 1 311 ? -14.941 4.540 6.241 1.00 96.19 311 ASN A N 1
ATOM 2389 C CA . ASN A 1 311 ? -13.988 5.325 5.459 1.00 96.19 311 ASN A CA 1
ATOM 2390 C C . ASN A 1 311 ? -12.703 4.542 5.153 1.00 96.19 311 ASN A C 1
ATOM 2392 O O . ASN A 1 311 ? -12.186 4.654 4.040 1.00 96.19 311 ASN A O 1
ATOM 2396 N N . ILE A 1 312 ? -12.218 3.722 6.092 1.00 96.25 312 ILE A N 1
ATOM 2397 C CA . ILE A 1 312 ? -11.081 2.823 5.854 1.00 96.25 312 ILE A CA 1
ATOM 2398 C C . ILE A 1 312 ? -11.431 1.810 4.762 1.00 96.25 312 ILE A C 1
ATOM 2400 O O . ILE A 1 312 ? -10.674 1.693 3.806 1.00 96.25 312 ILE A O 1
ATOM 2404 N N . VAL A 1 313 ? -12.597 1.157 4.826 1.00 94.88 313 VAL A N 1
ATOM 2405 C CA . VAL A 1 313 ? -13.042 0.201 3.792 1.00 94.88 313 VAL A CA 1
ATOM 2406 C C . VAL A 1 313 ? -13.054 0.847 2.406 1.00 94.88 313 VAL A C 1
ATOM 2408 O O . VAL A 1 313 ? -12.445 0.308 1.484 1.00 94.88 313 VAL A O 1
ATOM 2411 N N . LYS A 1 314 ? -13.646 2.040 2.263 1.00 96.00 314 LYS A N 1
ATOM 2412 C CA . LYS A 1 314 ? -13.651 2.778 0.986 1.00 96.00 314 LYS A CA 1
ATOM 2413 C C . LYS A 1 314 ? -12.242 3.090 0.478 1.00 96.00 314 LYS A C 1
ATOM 2415 O O . LYS A 1 314 ? -11.989 3.053 -0.724 1.00 96.00 314 LYS A O 1
ATOM 2420 N N . LYS A 1 315 ? -11.316 3.437 1.377 1.00 96.31 315 LYS A N 1
ATOM 2421 C CA . LYS A 1 315 ? -9.920 3.710 1.008 1.00 96.31 315 LYS A CA 1
ATOM 2422 C C . LYS A 1 315 ? -9.179 2.447 0.594 1.00 96.31 315 LYS A C 1
ATOM 2424 O O . LYS A 1 315 ? -8.441 2.497 -0.383 1.00 96.31 315 LYS A O 1
ATOM 2429 N N . THR A 1 316 ? -9.426 1.332 1.265 1.00 96.06 316 THR A N 1
ATOM 2430 C CA . THR A 1 316 ? -8.889 0.021 0.895 1.00 96.06 316 THR A CA 1
ATOM 2431 C C . THR A 1 316 ? -9.412 -0.436 -0.471 1.00 96.06 316 THR A C 1
ATOM 2433 O O . THR A 1 316 ? -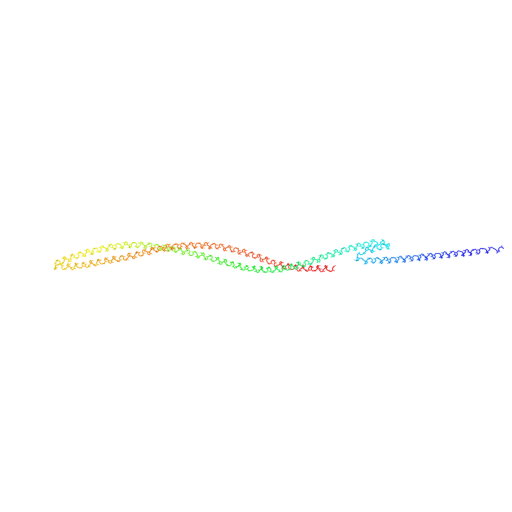8.641 -0.942 -1.278 1.00 96.06 316 THR A O 1
ATOM 2436 N N . GLU A 1 317 ? -10.686 -0.189 -0.784 1.00 94.31 317 GLU A N 1
ATOM 2437 C CA . GLU A 1 317 ? -11.260 -0.466 -2.110 1.00 94.31 317 GLU A CA 1
ATOM 2438 C C . GLU A 1 317 ? -10.636 0.400 -3.211 1.00 94.31 317 GLU A C 1
ATOM 2440 O O . GLU A 1 317 ? -10.273 -0.117 -4.264 1.00 94.31 317 GLU A O 1
ATOM 2445 N N . SER A 1 318 ? -10.447 1.700 -2.961 1.00 96.62 318 SER A N 1
ATOM 2446 C CA . SER A 1 318 ? -9.723 2.582 -3.889 1.00 96.62 318 SER A CA 1
ATOM 2447 C C . SER A 1 318 ? -8.288 2.105 -4.110 1.00 96.62 318 SER A C 1
ATOM 2449 O O . SER A 1 318 ? -7.818 2.077 -5.241 1.00 96.62 318 SER A O 1
ATOM 2451 N N . MET A 1 319 ? -7.608 1.692 -3.039 1.00 96.19 319 MET A N 1
ATOM 2452 C CA . MET A 1 319 ? -6.238 1.193 -3.107 1.00 96.19 319 MET A CA 1
ATOM 2453 C C . MET A 1 319 ? -6.142 -0.087 -3.945 1.00 96.19 319 MET A C 1
ATOM 2455 O O . MET A 1 319 ? -5.195 -0.229 -4.708 1.00 96.19 319 MET A O 1
ATOM 2459 N N . ALA A 1 320 ? -7.137 -0.976 -3.871 1.00 94.50 320 ALA A N 1
ATOM 2460 C CA . ALA A 1 320 ? -7.208 -2.159 -4.730 1.00 94.50 320 ALA A CA 1
ATOM 2461 C C . ALA A 1 320 ? -7.253 -1.790 -6.225 1.00 94.50 320 ALA A C 1
ATOM 2463 O O . ALA A 1 320 ? -6.551 -2.396 -7.031 1.00 94.50 320 ALA A O 1
ATOM 2464 N N . VAL A 1 321 ? -8.039 -0.770 -6.590 1.00 96.38 321 VAL A N 1
ATOM 2465 C CA . VAL A 1 321 ? -8.125 -0.269 -7.974 1.00 96.38 321 VAL A CA 1
ATOM 2466 C C . VAL A 1 321 ? -6.800 0.349 -8.422 1.00 96.38 321 VAL A C 1
ATOM 2468 O O . VAL A 1 321 ? -6.342 0.089 -9.532 1.00 96.38 321 VAL A O 1
ATOM 2471 N N . ASP A 1 322 ? -6.164 1.143 -7.561 1.00 96.38 322 ASP A N 1
ATOM 2472 C CA . ASP A 1 322 ? -4.882 1.775 -7.883 1.00 96.38 322 ASP A CA 1
ATOM 2473 C C . ASP A 1 322 ? -3.783 0.724 -8.114 1.00 96.38 322 ASP A C 1
ATOM 2475 O O . ASP A 1 322 ? -2.999 0.842 -9.056 1.00 96.38 322 ASP A O 1
ATOM 2479 N N . ILE A 1 323 ? -3.746 -0.333 -7.296 1.00 96.25 323 ILE A N 1
ATOM 2480 C CA . ILE A 1 323 ? -2.782 -1.437 -7.431 1.00 96.25 323 ILE A CA 1
ATOM 2481 C C . ILE A 1 323 ? -2.993 -2.208 -8.733 1.00 96.25 323 ILE A C 1
ATOM 2483 O O . ILE A 1 323 ? -2.010 -2.536 -9.396 1.00 96.25 323 ILE A O 1
ATOM 2487 N N . ASP A 1 324 ? -4.243 -2.461 -9.125 1.00 95.25 324 ASP A N 1
ATOM 2488 C CA . ASP A 1 324 ? -4.563 -3.075 -10.418 1.00 95.25 324 ASP A CA 1
ATOM 2489 C C . ASP A 1 324 ? -4.036 -2.216 -11.582 1.00 95.25 324 ASP A C 1
ATOM 2491 O O . ASP A 1 324 ? -3.360 -2.711 -12.486 1.00 95.25 324 ASP A O 1
ATOM 2495 N N . GLY A 1 325 ? -4.208 -0.892 -11.496 1.00 96.94 325 GLY A N 1
ATOM 2496 C CA . GLY A 1 325 ? -3.630 0.052 -12.456 1.00 96.94 325 GLY A CA 1
ATOM 2497 C C . GLY A 1 325 ? -2.098 -0.007 -12.521 1.00 96.94 325 GLY A C 1
ATOM 2498 O O . GLY A 1 325 ? -1.519 0.014 -13.612 1.00 96.94 325 GLY A O 1
ATOM 2499 N N . VAL A 1 326 ? -1.424 -0.125 -11.372 1.00 96.88 326 VAL A N 1
ATOM 2500 C CA . VAL A 1 326 ? 0.039 -0.293 -11.312 1.00 96.88 326 VAL A CA 1
ATOM 2501 C C . VAL A 1 326 ? 0.466 -1.644 -11.895 1.00 96.88 326 VAL A C 1
ATOM 2503 O O . VAL A 1 326 ? 1.493 -1.704 -12.574 1.00 96.88 326 VAL A O 1
ATOM 2506 N N . ALA A 1 327 ? -0.312 -2.710 -11.700 1.00 96.62 327 ALA A N 1
ATOM 2507 C CA . ALA A 1 327 ? -0.042 -4.030 -12.272 1.00 96.62 327 ALA A CA 1
ATOM 2508 C C . ALA A 1 327 ? -0.077 -3.995 -13.799 1.00 96.62 327 ALA A C 1
ATOM 2510 O O . ALA A 1 327 ? 0.896 -4.388 -14.445 1.00 96.62 327 ALA A O 1
ATOM 2511 N N . VAL A 1 328 ? -1.135 -3.416 -14.372 1.00 97.19 328 VAL A N 1
ATOM 2512 C CA . VAL A 1 328 ? -1.264 -3.233 -15.823 1.00 97.19 328 VAL A CA 1
ATOM 2513 C C . VAL A 1 328 ? -0.113 -2.388 -16.378 1.00 97.19 328 VAL A C 1
ATOM 2515 O O . VAL A 1 328 ? 0.492 -2.749 -17.388 1.00 97.19 328 VAL A O 1
ATOM 2518 N N . ALA A 1 329 ? 0.236 -1.280 -15.715 1.00 97.44 329 ALA A N 1
ATOM 2519 C CA . ALA A 1 329 ? 1.350 -0.432 -16.141 1.00 97.44 329 ALA A CA 1
ATOM 2520 C C . ALA A 1 329 ? 2.701 -1.167 -16.082 1.00 97.44 329 ALA A C 1
ATOM 2522 O O . ALA A 1 329 ? 3.528 -1.017 -16.983 1.00 97.44 329 ALA A O 1
ATOM 2523 N N . THR A 1 330 ? 2.915 -1.987 -15.051 1.00 97.25 330 THR A N 1
ATOM 2524 C CA . THR A 1 330 ? 4.126 -2.808 -14.896 1.00 97.25 330 THR A CA 1
ATOM 2525 C C . THR A 1 330 ? 4.217 -3.851 -16.009 1.00 97.25 330 THR A C 1
ATOM 2527 O O . THR A 1 330 ? 5.278 -4.016 -16.609 1.00 97.25 330 THR A O 1
ATOM 2530 N N . GLU A 1 331 ? 3.103 -4.500 -16.360 1.00 95.44 331 GLU A N 1
ATOM 2531 C CA . GLU A 1 331 ? 3.050 -5.453 -17.472 1.00 95.44 331 GLU A CA 1
ATOM 2532 C C . GLU A 1 331 ? 3.387 -4.785 -18.813 1.00 95.44 331 GLU A C 1
ATOM 2534 O O . GLU A 1 331 ? 4.238 -5.267 -19.563 1.00 95.44 331 GLU A O 1
ATOM 2539 N N . GLN A 1 332 ? 2.802 -3.615 -19.085 1.00 97.06 332 GLN A N 1
ATOM 2540 C CA . GLN A 1 332 ? 3.120 -2.822 -20.277 1.00 97.06 332 GLN A CA 1
ATOM 2541 C C . GLN A 1 332 ? 4.599 -2.420 -20.334 1.00 97.06 332 GLN A C 1
ATOM 2543 O O . GLN A 1 332 ? 5.221 -2.497 -21.396 1.00 97.06 332 GLN A O 1
ATOM 2548 N N . GLN A 1 333 ? 5.186 -2.030 -19.199 1.00 96.56 333 GLN A N 1
ATOM 2549 C CA . GLN A 1 333 ? 6.610 -1.706 -19.114 1.00 96.56 333 GLN A CA 1
ATOM 2550 C C . GLN A 1 333 ? 7.497 -2.922 -19.392 1.00 96.56 333 GLN A C 1
ATOM 2552 O O . GLN A 1 333 ? 8.519 -2.768 -20.058 1.00 96.56 333 GLN A O 1
ATOM 2557 N N . MET A 1 334 ? 7.108 -4.125 -18.959 1.00 95.88 334 MET A N 1
ATOM 2558 C CA . MET A 1 334 ? 7.841 -5.353 -19.288 1.00 95.88 334 MET A CA 1
ATOM 2559 C C . MET A 1 334 ? 7.836 -5.640 -20.797 1.00 95.88 334 MET A C 1
ATOM 2561 O O . MET A 1 334 ? 8.881 -5.996 -21.349 1.00 95.88 334 MET A O 1
ATOM 2565 N N . TYR A 1 335 ? 6.708 -5.434 -21.489 1.00 96.38 335 TYR A N 1
ATOM 2566 C CA . TYR A 1 335 ? 6.657 -5.559 -22.953 1.00 96.38 335 TYR A CA 1
ATOM 2567 C C . TYR A 1 335 ? 7.547 -4.523 -23.648 1.00 96.38 335 TYR A C 1
ATOM 2569 O O . TYR A 1 335 ? 8.367 -4.891 -24.486 1.00 96.38 335 TYR A O 1
ATOM 2577 N N . ALA A 1 336 ? 7.455 -3.250 -23.256 1.00 96.81 336 ALA A N 1
ATOM 2578 C CA . ALA A 1 336 ? 8.299 -2.198 -23.822 1.00 96.81 336 ALA A CA 1
ATOM 2579 C C . ALA A 1 336 ? 9.795 -2.468 -23.584 1.00 96.81 336 ALA A C 1
ATOM 2581 O O . ALA A 1 336 ? 10.626 -2.227 -24.458 1.00 96.81 336 ALA A O 1
ATOM 2582 N N . LEU A 1 337 ? 10.151 -3.008 -22.416 1.00 96.75 337 LEU A N 1
ATOM 2583 C CA . LEU A 1 337 ? 11.528 -3.364 -22.097 1.00 96.75 337 LEU A CA 1
ATOM 2584 C C . LEU A 1 337 ? 12.057 -4.471 -23.014 1.00 96.75 337 LEU A C 1
ATOM 2586 O O . LEU A 1 337 ? 13.192 -4.383 -23.476 1.00 96.75 337 LEU A O 1
ATOM 2590 N N . LYS A 1 338 ? 11.227 -5.476 -23.321 1.00 95.25 338 LYS A N 1
ATOM 2591 C CA . LYS A 1 338 ? 11.569 -6.541 -24.271 1.00 95.25 338 LYS A CA 1
ATOM 2592 C C . LYS A 1 338 ? 11.876 -5.980 -25.661 1.00 95.25 338 LYS A C 1
ATOM 2594 O O . LYS A 1 338 ? 12.867 -6.391 -26.266 1.00 95.25 338 LYS A O 1
ATOM 2599 N N . ASP A 1 339 ? 11.080 -5.025 -26.136 1.00 96.81 339 ASP A N 1
ATOM 2600 C CA . ASP A 1 339 ? 11.307 -4.368 -27.427 1.00 96.81 339 ASP A CA 1
ATOM 2601 C C . ASP A 1 339 ? 12.626 -3.579 -27.430 1.00 96.81 339 ASP A C 1
ATOM 2603 O O . ASP A 1 339 ? 13.399 -3.653 -28.387 1.00 96.81 339 ASP A O 1
ATOM 2607 N N . ILE A 1 340 ? 12.941 -2.880 -26.331 1.00 96.38 340 ILE A N 1
ATOM 2608 C CA . ILE A 1 340 ? 14.223 -2.175 -26.181 1.00 96.38 340 ILE A CA 1
ATOM 2609 C C . ILE A 1 340 ? 15.388 -3.169 -26.199 1.00 96.38 340 ILE A C 1
ATOM 2611 O O . ILE A 1 340 ? 16.375 -2.929 -26.892 1.00 96.38 340 ILE A O 1
ATOM 2615 N N . THR A 1 341 ? 15.294 -4.288 -25.476 1.00 96.31 341 THR A N 1
ATOM 2616 C CA . THR A 1 341 ? 16.344 -5.317 -25.475 1.00 96.31 341 THR A CA 1
ATOM 2617 C C . THR A 1 341 ? 16.602 -5.846 -26.888 1.00 96.31 341 THR A C 1
ATOM 2619 O O . THR A 1 341 ? 17.755 -5.895 -27.312 1.00 96.31 341 THR A O 1
ATOM 2622 N N . GLN A 1 342 ? 15.550 -6.144 -27.658 1.00 96.56 342 GLN A N 1
ATOM 2623 C CA . GLN A 1 342 ? 15.690 -6.574 -29.055 1.00 96.56 342 GLN A CA 1
ATOM 2624 C C . GLN A 1 342 ? 16.325 -5.495 -29.943 1.00 96.56 342 GLN A C 1
ATOM 2626 O O . GLN A 1 342 ? 17.187 -5.798 -30.770 1.00 96.56 342 GLN A O 1
ATOM 2631 N N . ALA A 1 343 ? 15.941 -4.229 -29.765 1.00 96.44 343 ALA A N 1
ATOM 2632 C CA . ALA A 1 343 ? 16.533 -3.118 -30.504 1.00 96.44 343 ALA A CA 1
ATOM 2633 C C . ALA A 1 343 ? 18.031 -2.951 -30.189 1.00 96.44 343 ALA A C 1
ATOM 2635 O O . ALA A 1 343 ? 18.832 -2.723 -31.095 1.00 96.44 343 ALA A O 1
ATOM 2636 N N . VAL A 1 344 ? 18.435 -3.112 -28.925 1.00 97.06 344 VAL A N 1
ATOM 2637 C CA . VAL A 1 344 ? 19.844 -3.047 -28.501 1.00 97.06 344 VAL A CA 1
ATOM 2638 C C . VAL A 1 344 ? 20.661 -4.203 -29.086 1.00 97.06 344 VAL A C 1
ATOM 2640 O O . VAL A 1 344 ? 21.787 -3.987 -29.544 1.00 97.06 344 VAL A O 1
ATOM 2643 N N . GLU A 1 345 ? 20.106 -5.416 -29.132 1.00 94.75 345 GLU A N 1
ATOM 2644 C CA . GLU A 1 345 ? 20.746 -6.564 -29.791 1.00 94.75 345 GLU A CA 1
ATOM 2645 C C . GLU A 1 345 ? 20.970 -6.301 -31.287 1.00 94.75 345 GLU A C 1
ATOM 2647 O O . GLU A 1 345 ? 22.078 -6.489 -31.796 1.00 94.75 345 GLU A O 1
ATOM 2652 N N . GLN A 1 346 ? 19.954 -5.788 -31.989 1.00 96.69 346 GLN A N 1
ATOM 2653 C CA . GLN A 1 346 ? 20.071 -5.429 -33.405 1.00 96.69 346 GLN A CA 1
ATOM 2654 C C . GLN A 1 346 ? 21.103 -4.321 -33.640 1.00 96.69 346 GLN A C 1
ATOM 2656 O O . GLN A 1 346 ? 21.928 -4.436 -34.548 1.00 96.69 346 GLN A O 1
ATOM 2661 N N . LEU A 1 347 ? 21.107 -3.273 -32.811 1.00 96.00 347 LEU A N 1
ATOM 2662 C CA . LEU A 1 347 ? 22.097 -2.197 -32.896 1.00 96.00 347 LEU A CA 1
ATOM 2663 C C . LEU A 1 347 ? 23.517 -2.711 -32.667 1.00 96.00 347 LEU A C 1
ATOM 2665 O O . LEU A 1 347 ? 24.431 -2.284 -33.365 1.00 96.00 347 LEU A O 1
ATOM 2669 N N . THR A 1 348 ? 23.703 -3.666 -31.756 1.00 95.56 348 THR A N 1
ATOM 2670 C CA . THR A 1 348 ? 25.007 -4.296 -31.512 1.00 95.56 348 THR A CA 1
ATOM 2671 C C . THR A 1 348 ? 25.514 -5.023 -32.762 1.00 95.56 348 THR A C 1
ATOM 2673 O O . THR A 1 348 ? 26.681 -4.871 -33.131 1.00 95.56 348 THR A O 1
ATOM 2676 N N . ILE A 1 349 ? 24.636 -5.760 -33.454 1.00 95.31 349 ILE A N 1
ATOM 2677 C CA . ILE A 1 349 ? 24.965 -6.443 -34.716 1.00 95.31 349 ILE A CA 1
ATOM 2678 C C . ILE A 1 349 ? 25.317 -5.426 -35.811 1.00 95.31 349 ILE A C 1
ATOM 2680 O O . ILE A 1 349 ? 26.343 -5.575 -36.476 1.00 95.31 349 ILE A O 1
ATOM 2684 N N . LEU A 1 350 ? 24.505 -4.377 -35.978 1.00 95.25 350 LEU A N 1
ATOM 2685 C CA . LEU A 1 350 ? 24.743 -3.320 -36.970 1.00 95.25 350 LEU A CA 1
ATOM 2686 C C . LEU A 1 350 ? 26.057 -2.574 -36.709 1.00 95.25 350 LEU A C 1
ATOM 2688 O O . LEU A 1 350 ? 26.804 -2.293 -37.641 1.00 95.25 350 LEU A O 1
ATOM 2692 N N . SER A 1 351 ? 26.377 -2.310 -35.443 1.00 95.12 351 SER A N 1
ATOM 2693 C CA . SER A 1 351 ? 27.633 -1.687 -35.026 1.00 95.12 351 SER A CA 1
ATOM 2694 C C . SER A 1 351 ? 28.843 -2.520 -35.457 1.00 95.12 351 SER A C 1
ATOM 2696 O O . SER A 1 351 ? 29.790 -2.001 -36.048 1.00 95.12 351 SER A O 1
ATOM 2698 N N . ALA A 1 352 ? 28.793 -3.838 -35.235 1.00 93.19 352 ALA A N 1
ATOM 2699 C CA . ALA A 1 352 ? 29.852 -4.750 -35.661 1.00 93.19 352 ALA A CA 1
ATOM 2700 C C . ALA A 1 352 ? 29.989 -4.804 -37.195 1.00 93.19 352 ALA A C 1
ATOM 2702 O O . ALA A 1 352 ? 31.103 -4.803 -37.723 1.00 93.19 352 ALA A O 1
ATOM 2703 N N . GLN A 1 353 ? 28.865 -4.799 -37.921 1.00 94.38 353 GLN A N 1
ATOM 2704 C CA . GLN A 1 353 ? 28.858 -4.752 -39.386 1.00 94.38 353 GLN A CA 1
ATOM 2705 C C . GLN A 1 353 ? 29.452 -3.444 -39.923 1.00 94.38 353 GLN A C 1
ATOM 2707 O O . GLN A 1 353 ? 30.286 -3.492 -40.826 1.00 94.38 353 GLN A O 1
ATOM 2712 N N . ASN A 1 354 ? 29.091 -2.296 -39.344 1.00 93.88 354 ASN A N 1
ATOM 2713 C CA . ASN A 1 354 ? 29.632 -0.989 -39.724 1.00 93.88 354 ASN A CA 1
ATOM 2714 C C . ASN A 1 354 ? 31.146 -0.918 -39.510 1.00 93.88 354 ASN A C 1
ATOM 2716 O O . ASN A 1 354 ? 31.862 -0.444 -40.392 1.00 93.88 354 ASN A O 1
ATOM 2720 N N . SER A 1 355 ? 31.644 -1.431 -38.381 1.00 94.06 355 SER A N 1
ATOM 2721 C CA . SER A 1 355 ? 33.085 -1.513 -38.112 1.00 94.06 355 SER A CA 1
ATOM 2722 C C . SER A 1 355 ? 33.800 -2.360 -39.176 1.00 94.06 355 SER A C 1
ATOM 2724 O O . SER A 1 355 ? 34.761 -1.907 -39.802 1.00 94.06 355 SER A O 1
ATOM 2726 N N . HIS A 1 356 ? 33.264 -3.542 -39.498 1.00 93.31 356 HIS A N 1
ATOM 2727 C CA . HIS A 1 356 ? 33.819 -4.399 -40.549 1.00 93.31 356 HIS A CA 1
ATOM 2728 C C . HIS A 1 356 ? 33.804 -3.732 -41.937 1.00 93.31 356 HIS A C 1
ATOM 2730 O O . HIS A 1 356 ? 34.813 -3.739 -42.644 1.00 93.31 356 HIS A O 1
ATOM 2736 N N . MET A 1 357 ? 32.677 -3.130 -42.331 1.00 94.56 357 MET A N 1
ATOM 2737 C CA . MET A 1 357 ? 32.546 -2.414 -43.605 1.00 94.56 357 MET A CA 1
ATOM 2738 C C . MET A 1 357 ? 33.522 -1.240 -43.702 1.00 94.56 357 MET A C 1
ATOM 2740 O O . MET A 1 357 ? 34.115 -1.023 -44.757 1.00 94.56 357 MET A O 1
ATOM 2744 N N . SER A 1 358 ? 33.735 -0.524 -42.600 1.00 95.19 358 SER A N 1
ATOM 2745 C CA . SER A 1 358 ? 34.689 0.582 -42.521 1.00 95.19 358 SER A CA 1
ATOM 2746 C C . SER A 1 358 ? 36.121 0.103 -42.760 1.00 95.19 358 SER A C 1
ATOM 2748 O O . SER A 1 358 ? 36.831 0.664 -43.590 1.00 95.19 358 SER A O 1
ATOM 2750 N N . ILE A 1 359 ? 36.531 -1.007 -42.139 1.00 92.31 359 ILE A N 1
ATOM 2751 C CA . ILE A 1 359 ? 37.852 -1.613 -42.387 1.00 92.31 359 ILE A CA 1
ATOM 2752 C C . ILE A 1 359 ? 38.013 -1.985 -43.870 1.00 92.31 359 ILE A C 1
ATOM 2754 O O . ILE A 1 359 ? 39.056 -1.728 -44.475 1.00 92.31 359 ILE A O 1
ATOM 2758 N N . GLN A 1 360 ? 36.977 -2.558 -44.490 1.00 93.88 360 GLN A N 1
ATOM 2759 C CA . GLN A 1 360 ? 37.007 -2.886 -45.918 1.00 93.88 360 GLN A CA 1
ATOM 2760 C C . GLN A 1 360 ? 37.119 -1.636 -46.801 1.00 93.88 360 GLN A C 1
ATOM 2762 O O . GLN A 1 360 ? 37.923 -1.629 -47.734 1.00 93.88 360 GLN A O 1
ATOM 2767 N N . GLN A 1 361 ? 36.366 -0.575 -46.503 1.00 94.06 361 GLN A N 1
ATOM 2768 C CA . GLN A 1 361 ? 36.439 0.696 -47.228 1.00 94.06 361 GLN A CA 1
ATOM 2769 C C . GLN A 1 361 ? 37.821 1.342 -47.112 1.00 94.06 361 GLN A C 1
ATOM 2771 O O . GLN A 1 361 ? 38.364 1.774 -48.127 1.00 94.06 361 GLN A O 1
ATOM 2776 N N . ALA A 1 362 ? 38.424 1.339 -45.920 1.00 93.00 362 ALA A N 1
ATOM 2777 C CA . ALA A 1 362 ? 39.779 1.842 -45.711 1.00 93.00 362 ALA A CA 1
ATOM 2778 C C . ALA A 1 362 ? 40.810 1.066 -46.550 1.00 93.00 362 ALA A C 1
ATOM 2780 O O . ALA A 1 362 ? 41.684 1.666 -47.174 1.00 93.00 362 ALA A O 1
ATOM 2781 N N . ASN A 1 363 ? 40.682 -0.262 -46.638 1.00 92.31 363 ASN A N 1
ATOM 2782 C CA . ASN A 1 363 ? 41.560 -1.086 -47.473 1.00 92.31 363 ASN A CA 1
ATOM 2783 C C . ASN A 1 363 ? 41.411 -0.771 -48.969 1.00 92.31 363 ASN A C 1
ATOM 2785 O O . ASN A 1 363 ? 42.414 -0.640 -49.670 1.00 92.31 363 ASN A O 1
ATOM 2789 N N . VAL A 1 364 ? 40.175 -0.616 -49.458 1.00 93.62 364 VAL A N 1
ATOM 2790 C CA . VAL A 1 364 ? 39.906 -0.232 -50.856 1.00 93.62 364 VAL A CA 1
ATOM 2791 C C . VAL A 1 364 ? 40.460 1.159 -51.150 1.00 93.62 364 VAL A C 1
ATOM 2793 O O . VAL A 1 364 ? 41.112 1.354 -52.172 1.00 93.62 364 VAL A O 1
ATOM 2796 N N . ALA A 1 365 ? 40.247 2.109 -50.243 1.00 93.81 365 ALA A N 1
ATOM 2797 C CA . ALA A 1 365 ? 40.754 3.467 -50.345 1.00 93.81 365 ALA A CA 1
ATOM 2798 C C . ALA A 1 365 ? 42.288 3.510 -50.418 1.00 93.81 365 ALA A C 1
ATOM 2800 O O . ALA A 1 365 ? 42.843 4.137 -51.317 1.00 93.81 365 ALA A O 1
ATOM 2801 N N . ASN A 1 366 ? 42.977 2.783 -49.535 1.00 90.50 366 ASN A N 1
ATOM 2802 C CA . ASN A 1 366 ? 44.437 2.680 -49.557 1.00 90.50 366 ASN A CA 1
ATOM 2803 C C . ASN A 1 366 ? 44.940 2.059 -50.867 1.00 90.50 366 ASN A C 1
ATOM 2805 O O . ASN A 1 366 ? 45.867 2.580 -51.479 1.00 90.50 366 ASN A O 1
ATOM 2809 N N . HIS A 1 367 ? 44.281 1.003 -51.351 1.00 91.12 367 HIS A N 1
ATOM 2810 C CA . HIS A 1 367 ? 44.636 0.381 -52.625 1.00 91.12 367 HIS A CA 1
ATOM 2811 C C . HIS A 1 367 ? 44.472 1.336 -53.819 1.00 91.12 367 HIS A C 1
ATOM 2813 O O . HIS A 1 367 ? 45.343 1.404 -54.687 1.00 91.12 367 HIS A O 1
ATOM 2819 N N . LEU A 1 368 ? 43.376 2.100 -53.854 1.00 90.38 368 LEU A N 1
ATOM 2820 C CA . LEU A 1 368 ? 43.118 3.096 -54.895 1.00 90.38 368 LEU A CA 1
ATOM 2821 C C . LEU A 1 368 ? 44.169 4.215 -54.854 1.00 90.38 368 LEU A C 1
ATOM 2823 O O . LEU A 1 368 ? 44.709 4.597 -55.892 1.00 90.38 368 LEU A O 1
ATOM 2827 N N . HIS A 1 369 ? 44.506 4.683 -53.649 1.00 88.56 369 HIS A N 1
ATOM 2828 C CA . HIS A 1 369 ? 45.553 5.674 -53.433 1.00 88.56 369 HIS A CA 1
ATOM 2829 C C . HIS A 1 369 ? 46.915 5.179 -53.947 1.00 88.56 369 HIS A C 1
ATOM 2831 O O . HIS A 1 369 ? 47.594 5.904 -54.677 1.00 88.56 369 HIS A O 1
ATOM 2837 N N . ASP A 1 370 ? 47.283 3.931 -53.651 1.00 87.00 370 ASP A N 1
ATOM 2838 C CA . ASP A 1 370 ? 48.545 3.335 -54.100 1.00 87.00 370 ASP A CA 1
ATOM 2839 C C . ASP A 1 370 ? 48.629 3.226 -55.629 1.00 87.00 370 ASP A C 1
ATOM 2841 O O . ASP A 1 370 ? 49.650 3.596 -56.212 1.00 87.00 370 ASP A O 1
ATOM 2845 N N . ILE A 1 371 ? 47.555 2.786 -56.298 1.00 86.25 371 ILE A N 1
ATOM 2846 C CA . ILE A 1 371 ? 47.526 2.682 -57.767 1.00 86.25 371 ILE A CA 1
ATOM 2847 C C . ILE A 1 371 ? 47.692 4.060 -58.415 1.00 86.25 371 ILE A C 1
ATOM 2849 O O . ILE A 1 371 ? 48.494 4.201 -59.338 1.00 86.25 371 ILE A O 1
ATOM 2853 N N . THR A 1 372 ? 47.006 5.091 -57.907 1.00 84.38 372 THR A N 1
ATOM 2854 C CA . THR A 1 372 ? 47.106 6.454 -58.465 1.00 84.38 372 THR A CA 1
ATOM 2855 C C . THR A 1 372 ? 48.488 7.087 -58.321 1.00 84.38 372 THR A C 1
ATOM 2857 O O . THR A 1 372 ? 48.782 8.055 -59.015 1.00 84.38 372 THR A O 1
ATOM 2860 N N . ARG A 1 373 ? 49.350 6.551 -57.446 1.00 70.50 373 ARG A N 1
ATOM 2861 C CA . ARG A 1 373 ? 50.722 7.038 -57.238 1.00 70.50 373 ARG A CA 1
ATOM 2862 C C . ARG A 1 373 ? 51.756 6.379 -58.155 1.00 70.50 373 ARG A C 1
ATOM 2864 O O . ARG A 1 373 ? 52.887 6.859 -58.221 1.00 70.50 373 ARG A O 1
ATOM 2871 N N . ILE A 1 374 ? 51.403 5.256 -58.787 1.00 60.50 374 ILE A N 1
ATOM 2872 C CA . ILE A 1 374 ? 52.297 4.442 -59.630 1.00 60.50 374 ILE A CA 1
ATOM 2873 C C . ILE A 1 374 ? 52.217 4.861 -61.112 1.00 60.50 374 ILE A C 1
ATOM 2875 O O . ILE A 1 374 ? 53.186 4.677 -61.850 1.00 60.50 374 ILE A O 1
ATOM 2879 N N . THR A 1 375 ? 51.091 5.438 -61.533 1.00 49.81 375 THR A N 1
ATOM 2880 C CA . THR A 1 375 ? 50.851 6.056 -62.855 1.00 49.81 375 THR A CA 1
ATOM 2881 C C . THR A 1 375 ? 51.069 7.554 -62.832 1.00 49.81 375 THR A C 1
ATOM 2883 O O . THR A 1 375 ? 51.672 8.069 -63.799 1.00 49.81 375 THR A O 1
#